Protein AF-A0A0A9ZGC3-F1 (afdb_monomer_lite)

pLDDT: mean 84.84, std 18.97, range [21.95, 98.62]

Sequence (273 aa):
VSVLYCISNTCYPAYILTDKQINKMSSVLFVEPIAFGSNSGIKDNAFITATTVSASKAQSDQTIAFQLLHEMQDKLRRENIDTCLIHSCCEPRGKYTYADKGDGIFPNNYISFHNFTDSKGKIVRRVVILYPMSPHRQGELPTRQVERKLVAAAESGAIDLVDLRGFETERKYLEGTGAINFSYNGAFAYMSRSTRTNDTVFDIVCNEENLNIPCQNRFVFRSALPGKNGHENVIYHTNVIGWCGKGICAWGLDYMQFDSEEEKLAFYHHLRD

Secondary structure (DSSP, 8-state):
----B-----SSS-----GGGTT----EEEEE-S--S--TT----TT-------HHHHHHHHHHHHHHHHHHHHHHHHTT--EEEEEGGGSTTHHHHSTT-GGGG-GGGTEEEEEEE-TTS-EEEEEEEEPPPPTTTTT-S-IIIIIHHHHHHHHTTSSEEEE-GGGGGGT----HHHHEEE-TTSS-EEEEESTT--HHHHHHHHSTTTT---GGGEEEEEEEEE-GGG-EEE---HHHHEEEETTEEEE-GGGEE-SSHHHHHHHHHHTT-

Organism: Lygus hesperus (NCBI:txid30085)

Radius of gyration: 19.46 Å; chains: 1; bounding box: 43×58×50 Å

Foldseek 3Di:
DPFFFDDDPDDDDDDDDDPPVQADAGETEFELFPFAADDPVDPQAPPDDRDDDDPVVRVVVSVVVVVVRVVVQVVCVVVVHHYDYHYLVPADVSCPQGVQQNVLRPVQQFKHKDFDADPVRGTPAIEMEGWAFQPSNPSSDRCPVPVVVVVVCVVVVVHHYHYHNVCNVVQAAARHCQQWAAAAVRQAIEGADDSRHDPVVVCVCCDCVHSVHDPLRYAYWWFWDQDPPRDTHTDHGPVVQWHHDDVDIDGVLVRTGHPDPVSVVSVVVVRVD

Structure (mmCIF, N/CA/C/O backbone):
data_AF-A0A0A9ZGC3-F1
#
_entry.id   AF-A0A0A9ZGC3-F1
#
loop_
_atom_site.group_PDB
_atom_site.id
_atom_site.type_symbol
_atom_site.label_atom_id
_atom_site.label_alt_id
_atom_site.label_comp_id
_atom_site.label_asym_id
_atom_site.label_entity_id
_atom_site.label_seq_id
_atom_site.pdbx_PDB_ins_code
_atom_site.Cartn_x
_atom_site.Cartn_y
_atom_site.Cartn_z
_atom_site.occupancy
_atom_site.B_iso_or_equiv
_atom_site.auth_seq_id
_atom_site.auth_comp_id
_atom_site.auth_asym_id
_atom_site.auth_atom_id
_atom_site.pdbx_PDB_model_num
ATOM 1 N N . VAL A 1 1 ? -7.095 -3.564 -9.781 1.00 22.39 1 VAL A N 1
ATOM 2 C CA . VAL A 1 1 ? -6.871 -2.107 -9.637 1.00 22.39 1 VAL A CA 1
ATOM 3 C C . VAL A 1 1 ? -6.942 -1.786 -8.157 1.00 22.39 1 VAL A C 1
ATOM 5 O O . VAL A 1 1 ? -8.036 -1.764 -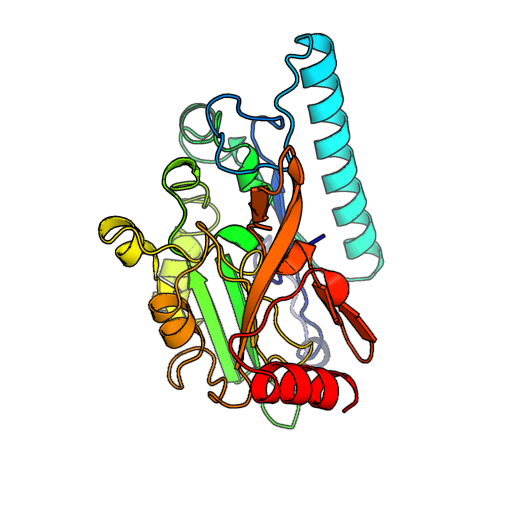7.609 1.00 22.39 1 VAL A O 1
ATOM 8 N N . SER A 1 2 ? -5.796 -1.652 -7.494 1.00 23.36 2 SER A N 1
ATOM 9 C CA . SER A 1 2 ? -5.746 -1.269 -6.082 1.00 23.36 2 SER A CA 1
ATOM 10 C C . SER A 1 2 ? -6.121 0.205 -5.970 1.00 23.36 2 SER A C 1
ATOM 12 O O . SER A 1 2 ? -5.338 1.082 -6.325 1.00 23.36 2 SER A O 1
ATOM 14 N N . VAL A 1 3 ? -7.351 0.476 -5.553 1.00 25.58 3 VAL A N 1
ATOM 15 C CA . VAL A 1 3 ? -7.835 1.831 -5.297 1.00 25.58 3 VAL A CA 1
ATOM 16 C C . VAL A 1 3 ? -7.294 2.245 -3.937 1.00 25.58 3 VAL A C 1
ATOM 18 O O . VAL A 1 3 ? -7.688 1.687 -2.916 1.00 25.58 3 VAL A O 1
ATOM 21 N N . LEU A 1 4 ? -6.354 3.187 -3.925 1.00 32.44 4 LEU A N 1
ATOM 22 C CA . LEU A 1 4 ? -5.836 3.729 -2.683 1.00 32.44 4 LEU A CA 1
ATOM 23 C C . LEU A 1 4 ? -6.743 4.858 -2.196 1.00 32.44 4 LEU A C 1
ATOM 25 O O . LEU A 1 4 ? -6.869 5.884 -2.863 1.00 32.44 4 LEU A O 1
ATOM 29 N N . TYR A 1 5 ? -7.373 4.664 -1.040 1.00 32.78 5 TYR A N 1
ATOM 30 C CA . TYR A 1 5 ? -8.141 5.705 -0.365 1.00 32.78 5 TYR A CA 1
ATOM 31 C C . TYR A 1 5 ? -7.179 6.790 0.121 1.00 32.78 5 TYR A C 1
ATOM 33 O O . TYR A 1 5 ? -6.206 6.461 0.774 1.00 32.78 5 TYR A O 1
ATOM 41 N N . CYS A 1 6 ? -7.408 8.062 -0.179 1.00 26.23 6 CYS A N 1
ATOM 42 C CA . CYS A 1 6 ? -6.637 9.191 0.344 1.00 26.23 6 CYS A CA 1
ATOM 43 C C . CYS A 1 6 ? -7.611 10.289 0.759 1.00 26.23 6 CYS A C 1
ATOM 45 O O . CYS A 1 6 ? -8.669 10.429 0.161 1.00 26.23 6 CYS A O 1
ATOM 47 N N . ILE A 1 7 ? -7.273 11.076 1.779 1.00 31.53 7 ILE A N 1
ATOM 48 C CA . ILE A 1 7 ? -8.063 12.234 2.205 1.00 31.53 7 ILE A CA 1
ATOM 49 C C . ILE A 1 7 ? -7.194 13.473 2.025 1.00 31.53 7 ILE A C 1
ATOM 51 O O . ILE A 1 7 ? -6.154 13.597 2.665 1.00 31.53 7 ILE A O 1
ATOM 55 N N . SER A 1 8 ? -7.643 14.423 1.207 1.00 28.75 8 SER A N 1
ATOM 56 C CA . SER A 1 8 ? -7.237 15.816 1.385 1.00 28.75 8 SER A CA 1
ATOM 57 C C . SER A 1 8 ? -8.357 16.762 0.965 1.00 28.75 8 SER A C 1
ATOM 59 O O . SER A 1 8 ? -8.607 16.948 -0.225 1.00 28.75 8 SER A O 1
ATOM 61 N N . ASN A 1 9 ? -8.974 17.419 1.947 1.00 33.25 9 ASN A N 1
ATOM 62 C CA . ASN A 1 9 ? -9.610 18.712 1.733 1.00 33.25 9 ASN A CA 1
ATOM 63 C C . ASN A 1 9 ? -8.504 19.760 1.635 1.00 33.25 9 ASN A C 1
ATOM 65 O O . ASN A 1 9 ? -7.863 20.051 2.641 1.00 33.25 9 ASN A O 1
ATOM 69 N N . THR A 1 10 ? -8.253 20.276 0.431 1.00 28.36 10 THR A N 1
ATOM 70 C CA . THR A 1 10 ? -8.000 21.701 0.125 1.00 28.36 10 THR A CA 1
ATOM 71 C C . THR A 1 10 ? -7.439 21.840 -1.291 1.00 28.36 10 THR A C 1
ATOM 73 O O . THR A 1 10 ? -6.246 21.684 -1.529 1.00 28.36 10 THR A O 1
ATOM 76 N N . CYS A 1 11 ? -8.312 22.217 -2.222 1.00 24.61 11 CYS A N 1
ATOM 77 C CA . CYS A 1 11 ? -7.952 23.036 -3.374 1.00 24.61 11 CYS A CA 1
ATOM 78 C C . CYS A 1 11 ? -9.095 24.043 -3.587 1.00 24.61 11 CYS A C 1
ATOM 80 O O . CYS A 1 11 ? -10.203 23.645 -3.925 1.00 24.61 11 CYS A O 1
ATOM 82 N N . TYR A 1 12 ? -8.770 25.328 -3.402 1.00 21.95 12 TYR A N 1
ATOM 83 C CA . TYR A 1 12 ? -9.551 26.553 -3.663 1.00 21.95 12 TYR A CA 1
ATOM 84 C C . TYR A 1 12 ? -10.550 27.076 -2.604 1.00 21.95 12 TYR A C 1
ATOM 86 O O . TYR A 1 12 ? -11.118 26.301 -1.835 1.00 21.95 12 TYR A O 1
ATOM 94 N N . PRO A 1 13 ? -10.691 28.423 -2.500 1.00 27.11 13 PRO A N 1
ATOM 95 C CA . PRO A 1 13 ? -11.395 29.091 -1.416 1.00 27.11 13 PRO A CA 1
ATOM 96 C C . PRO A 1 13 ? -12.904 29.118 -1.666 1.00 27.11 13 PRO A C 1
ATOM 98 O O . PRO A 1 13 ? -13.356 29.149 -2.806 1.00 27.11 13 PRO A O 1
ATOM 101 N N . ALA A 1 14 ? -13.641 29.212 -0.560 1.00 27.58 14 ALA A N 1
ATOM 102 C CA . ALA A 1 14 ? -15.081 29.437 -0.469 1.00 27.58 14 ALA A CA 1
ATOM 103 C C . ALA A 1 14 ? -15.962 28.269 -0.928 1.00 27.58 14 ALA A C 1
ATOM 105 O O . ALA A 1 14 ? -16.354 28.217 -2.078 1.00 27.58 14 ALA A O 1
ATOM 106 N N . TYR A 1 15 ? -16.367 27.415 0.017 1.00 23.66 15 TYR A N 1
ATOM 107 C CA . TYR A 1 15 ? -17.773 27.038 0.209 1.00 23.66 15 TYR A CA 1
ATOM 108 C C . TYR A 1 15 ? -17.956 26.548 1.653 1.00 23.66 15 TYR A C 1
ATOM 110 O O . TYR A 1 15 ? -17.321 25.595 2.095 1.00 23.66 15 TYR A O 1
ATOM 118 N N . ILE A 1 16 ? -18.799 27.255 2.406 1.00 33.94 16 ILE A N 1
ATOM 119 C CA . ILE A 1 16 ? -19.298 26.840 3.721 1.00 33.94 16 ILE A CA 1
ATOM 120 C C . ILE A 1 16 ? -20.198 25.625 3.487 1.00 33.94 16 ILE A C 1
ATOM 122 O O . ILE A 1 16 ? -21.162 25.738 2.731 1.00 33.94 16 ILE A O 1
ATOM 126 N N . LEU A 1 17 ? -19.910 24.480 4.112 1.00 26.23 17 LEU A N 1
ATOM 127 C CA . LEU A 1 17 ? -20.760 23.293 4.001 1.00 26.23 17 LEU A CA 1
ATOM 128 C C . LEU A 1 17 ? -21.085 22.694 5.377 1.00 26.23 17 LEU A C 1
ATOM 130 O O . LEU A 1 17 ? -20.237 22.558 6.253 1.00 26.23 17 LEU A O 1
ATOM 134 N N . THR A 1 18 ? -22.376 22.402 5.529 1.00 29.48 18 THR A N 1
ATOM 135 C CA . THR A 1 18 ? -23.126 22.003 6.730 1.00 29.48 18 THR A CA 1
ATOM 136 C C . THR A 1 18 ? -23.000 20.510 7.080 1.00 29.48 18 THR A C 1
ATOM 138 O O . THR A 1 18 ? -22.733 19.694 6.198 1.00 29.48 18 THR A O 1
ATOM 141 N N . ASP A 1 19 ? -23.344 20.145 8.324 1.00 28.08 19 ASP A N 1
ATOM 142 C CA . ASP A 1 19 ? -23.239 18.825 8.995 1.00 28.08 19 ASP A CA 1
ATOM 143 C C . ASP A 1 19 ? -23.671 17.552 8.222 1.00 28.08 19 ASP A C 1
ATOM 145 O O . ASP A 1 19 ? -23.336 16.438 8.623 1.00 28.08 19 ASP A O 1
ATOM 149 N N . LYS A 1 20 ? -24.373 17.658 7.085 1.00 29.05 20 LYS A N 1
ATOM 150 C CA . LYS A 1 20 ? -24.775 16.503 6.253 1.00 29.05 20 LYS A CA 1
ATOM 151 C C . LYS A 1 20 ? -23.635 15.853 5.450 1.00 29.05 20 LYS A C 1
ATOM 153 O O . LYS A 1 20 ? -23.827 14.750 4.944 1.00 29.05 20 LYS A O 1
ATOM 158 N N . GLN A 1 21 ? -22.463 16.484 5.336 1.00 30.84 21 GLN A N 1
ATOM 159 C CA . GLN A 1 21 ? -21.306 15.945 4.596 1.00 30.84 21 GLN A CA 1
ATOM 160 C C . GLN A 1 21 ? -20.341 15.092 5.437 1.00 30.84 21 GLN A C 1
ATOM 162 O O . GLN A 1 21 ? -19.374 14.548 4.912 1.00 30.84 21 GLN A O 1
ATOM 167 N N . ILE A 1 22 ? -20.623 14.908 6.728 1.00 35.84 22 ILE A N 1
ATOM 168 C CA . ILE A 1 22 ? -19.731 14.217 7.672 1.00 35.84 22 ILE A CA 1
ATOM 169 C C . ILE A 1 22 ? -19.596 12.698 7.381 1.00 35.84 22 ILE A C 1
ATOM 171 O O . ILE A 1 22 ? -18.625 12.086 7.816 1.00 35.84 22 ILE A O 1
ATOM 175 N N . ASN A 1 23 ? -20.493 12.094 6.583 1.00 34.03 23 ASN A N 1
ATOM 176 C CA . ASN A 1 23 ? -20.618 10.631 6.429 1.00 34.03 23 ASN A CA 1
ATOM 177 C C . ASN A 1 23 ? -20.254 10.029 5.054 1.00 34.03 23 ASN A C 1
ATOM 179 O O . ASN A 1 23 ? -20.530 8.852 4.821 1.00 34.03 23 ASN A O 1
ATOM 183 N N . LYS A 1 24 ? -19.647 10.772 4.119 1.00 40.97 24 LYS A N 1
ATOM 184 C CA . LYS A 1 24 ? -19.260 10.200 2.814 1.00 40.97 24 LYS A CA 1
ATOM 185 C C . LYS A 1 24 ? -17.897 10.731 2.372 1.00 40.97 24 LYS A C 1
ATOM 187 O O . LYS A 1 24 ? -17.817 11.790 1.769 1.00 40.97 24 LYS A O 1
ATOM 192 N N . MET A 1 25 ? -16.825 10.007 2.693 1.00 46.94 25 MET A N 1
ATOM 193 C CA . MET A 1 25 ? -15.469 10.330 2.232 1.00 46.94 25 MET A CA 1
ATOM 194 C C . MET A 1 25 ? -14.751 9.070 1.760 1.00 46.94 25 MET A C 1
ATOM 196 O O . MET A 1 25 ? -14.427 8.184 2.547 1.00 46.94 25 MET A O 1
ATOM 200 N N . SER A 1 26 ? -14.495 8.992 0.459 1.00 64.38 26 SER A N 1
ATOM 201 C CA . SER A 1 26 ? -13.697 7.931 -0.155 1.00 64.38 26 SER A CA 1
ATOM 202 C C . SER A 1 26 ? -12.903 8.527 -1.311 1.00 64.38 26 SER A C 1
ATOM 204 O O . SER A 1 26 ? -13.156 8.173 -2.453 1.00 64.38 26 SER A O 1
ATOM 206 N N . SER A 1 27 ? -12.008 9.491 -1.068 1.00 80.62 27 SER A N 1
ATOM 207 C CA . SER A 1 27 ? -11.216 10.019 -2.182 1.00 80.62 27 SER A CA 1
ATOM 208 C C . SER A 1 27 ? -10.171 8.996 -2.631 1.00 80.62 27 SER A C 1
ATOM 210 O O . SER A 1 27 ? -9.680 8.212 -1.822 1.00 80.62 27 SER A O 1
ATOM 212 N N . VAL A 1 28 ? -9.827 8.988 -3.916 1.00 87.44 28 VAL A N 1
ATOM 213 C CA . VAL A 1 28 ? -8.835 8.065 -4.489 1.00 87.44 28 VAL A CA 1
ATOM 214 C C . VAL A 1 28 ? -7.569 8.816 -4.886 1.00 87.44 28 VAL A C 1
ATOM 216 O O . VAL A 1 28 ? -7.654 9.831 -5.579 1.00 87.44 28 VAL A O 1
ATOM 219 N N . LEU A 1 29 ? -6.400 8.322 -4.467 1.00 90.56 29 LEU A N 1
ATOM 220 C CA . LEU A 1 29 ? -5.104 8.856 -4.892 1.00 90.56 29 LEU A CA 1
ATOM 221 C C . LEU A 1 29 ? -4.661 8.225 -6.210 1.00 90.56 29 LEU A C 1
ATOM 223 O O . LEU A 1 29 ? -4.522 7.008 -6.316 1.00 90.56 29 LEU A O 1
ATOM 227 N N . PHE A 1 30 ? -4.366 9.080 -7.177 1.00 92.50 30 PHE A N 1
ATOM 228 C CA . PHE A 1 30 ? -3.735 8.741 -8.439 1.00 92.50 30 PHE A CA 1
ATOM 229 C C . PHE A 1 30 ? -2.371 9.413 -8.525 1.00 92.50 30 PHE A C 1
ATOM 231 O O . PHE A 1 30 ? -2.192 10.543 -8.064 1.00 92.50 30 PHE A O 1
ATOM 238 N N . VAL A 1 31 ? -1.420 8.731 -9.153 1.00 91.38 31 VAL A N 1
ATOM 239 C CA . VAL A 1 31 ? -0.093 9.273 -9.443 1.00 91.38 31 VAL A CA 1
ATOM 240 C C . VAL A 1 31 ? 0.165 9.099 -10.923 1.00 91.38 31 VAL A C 1
ATOM 242 O O . VAL A 1 31 ? 0.165 7.986 -11.429 1.00 91.38 31 VAL A O 1
ATOM 245 N N . GLU A 1 32 ? 0.364 10.204 -11.621 1.00 91.94 32 GLU A N 1
ATOM 246 C CA . GLU A 1 32 ? 0.761 10.210 -13.020 1.00 91.94 32 GLU A CA 1
ATOM 247 C C . GLU A 1 32 ? 2.297 10.198 -13.092 1.00 91.94 32 GLU A C 1
ATOM 249 O O . GLU A 1 32 ? 2.938 11.173 -12.668 1.00 91.94 32 GLU A O 1
ATOM 254 N N . PRO A 1 33 ? 2.919 9.101 -13.569 1.00 85.50 33 PRO A N 1
ATOM 255 C CA . PRO A 1 33 ? 4.369 9.009 -13.655 1.00 85.50 33 PRO A CA 1
ATOM 256 C C . PRO A 1 33 ? 4.893 9.837 -14.837 1.00 85.50 33 PRO A C 1
ATOM 258 O O . PRO A 1 33 ? 4.147 10.257 -15.716 1.00 85.50 33 PRO A O 1
ATOM 261 N N . ILE A 1 34 ? 6.208 10.059 -14.894 1.00 87.56 34 ILE A N 1
ATOM 262 C CA . ILE A 1 34 ? 6.835 10.786 -16.016 1.00 87.56 34 ILE A CA 1
ATOM 263 C C . ILE A 1 34 ? 6.931 9.910 -17.265 1.00 87.56 34 ILE A C 1
ATOM 265 O O . ILE A 1 34 ? 6.718 10.381 -18.383 1.00 87.56 34 ILE A O 1
ATOM 269 N N . ALA A 1 35 ? 7.247 8.637 -17.058 1.00 85.38 35 ALA A N 1
ATOM 270 C CA . ALA A 1 35 ? 7.296 7.613 -18.082 1.00 85.38 35 ALA A CA 1
ATOM 271 C C . ALA A 1 35 ? 6.609 6.352 -17.558 1.00 85.38 35 ALA A C 1
ATOM 273 O O . ALA A 1 35 ? 6.651 6.071 -16.359 1.00 85.38 35 ALA A O 1
ATOM 274 N N . PHE A 1 36 ? 5.986 5.597 -18.458 1.00 83.31 36 PHE A N 1
ATOM 275 C CA . PHE A 1 36 ? 5.367 4.315 -18.142 1.00 83.31 36 PHE A CA 1
ATOM 276 C C . PHE A 1 36 ? 5.906 3.237 -19.080 1.00 83.31 36 PHE A C 1
ATOM 278 O O . PHE A 1 36 ? 5.982 3.439 -20.291 1.00 83.31 36 PHE A O 1
ATOM 285 N N . GLY A 1 37 ? 6.288 2.094 -18.517 1.00 77.38 37 GLY A N 1
ATOM 286 C CA . GLY A 1 37 ? 6.837 0.966 -19.261 1.00 77.38 37 GLY A CA 1
ATOM 287 C C . GLY A 1 37 ? 7.696 0.069 -18.376 1.00 77.38 37 GLY A C 1
ATOM 288 O O . GLY A 1 37 ? 8.089 0.454 -17.276 1.00 77.38 37 GLY A O 1
ATOM 289 N N . SER A 1 38 ? 7.997 -1.138 -18.858 1.00 70.56 38 SER A N 1
ATOM 290 C CA . SER A 1 38 ? 8.852 -2.072 -18.126 1.00 70.56 38 SER A CA 1
ATOM 291 C C . SER A 1 38 ? 10.268 -1.515 -17.986 1.00 70.56 38 SER A C 1
ATOM 293 O O . SER A 1 38 ? 10.910 -1.197 -18.991 1.00 70.56 38 SER A O 1
ATOM 295 N N . ASN A 1 39 ? 10.791 -1.473 -16.764 1.00 70.88 39 ASN A N 1
ATOM 296 C CA . ASN A 1 39 ? 12.194 -1.168 -16.526 1.00 70.88 39 ASN A CA 1
ATOM 297 C C . ASN A 1 39 ? 13.026 -2.456 -16.636 1.00 70.88 39 ASN A C 1
ATOM 299 O O . ASN A 1 39 ? 12.956 -3.323 -15.769 1.00 70.88 39 ASN A O 1
ATOM 303 N N . SER A 1 40 ? 13.844 -2.586 -17.685 1.00 65.50 40 SER A N 1
ATOM 304 C CA . SER A 1 40 ? 14.685 -3.776 -17.913 1.00 65.50 40 SER A CA 1
ATOM 305 C C . SER A 1 40 ? 15.737 -4.021 -16.821 1.00 65.50 40 SER A C 1
ATOM 307 O O . SER A 1 40 ? 16.320 -5.105 -16.764 1.00 65.50 40 SER A O 1
ATOM 309 N N . GLY A 1 41 ? 16.005 -3.024 -15.970 1.00 63.03 41 GLY A N 1
ATOM 310 C CA . GLY A 1 41 ? 16.874 -3.150 -14.801 1.00 63.03 41 GLY A CA 1
ATOM 311 C C . GLY A 1 41 ? 16.222 -3.858 -13.608 1.00 63.03 41 GLY A C 1
ATOM 312 O O . GLY A 1 41 ? 16.934 -4.266 -12.695 1.00 63.03 41 GLY A O 1
ATOM 313 N N . ILE A 1 42 ? 14.897 -4.037 -13.621 1.00 67.12 42 ILE A N 1
ATOM 314 C CA . ILE A 1 42 ? 14.116 -4.614 -12.523 1.00 67.12 42 ILE A CA 1
ATOM 315 C C . ILE A 1 42 ? 13.688 -6.031 -12.926 1.00 67.12 42 ILE A C 1
ATOM 317 O O . ILE A 1 42 ? 12.824 -6.219 -13.778 1.00 67.12 42 ILE A O 1
ATOM 321 N N . LYS A 1 43 ? 14.340 -7.046 -12.344 1.00 67.00 43 LYS A N 1
ATOM 322 C CA . LYS A 1 43 ? 14.128 -8.477 -12.667 1.00 67.00 43 LYS A CA 1
ATOM 323 C C . LYS A 1 43 ? 13.409 -9.261 -11.571 1.00 67.00 43 LYS A C 1
ATOM 325 O O . LYS A 1 43 ? 13.328 -10.482 -11.635 1.00 67.00 43 LYS A O 1
ATOM 330 N N . ASP A 1 44 ? 12.931 -8.579 -10.543 1.00 68.00 44 ASP A N 1
ATOM 331 C CA . ASP A 1 44 ? 12.348 -9.195 -9.351 1.00 68.00 44 ASP A CA 1
ATOM 332 C C . ASP A 1 44 ? 10.827 -9.406 -9.460 1.00 68.00 44 ASP A C 1
ATOM 334 O O . ASP A 1 44 ? 10.189 -9.827 -8.497 1.00 68.00 44 ASP A O 1
ATOM 338 N N . ASN A 1 45 ? 10.265 -9.191 -10.655 1.00 72.31 45 ASN A N 1
ATOM 339 C CA . ASN A 1 45 ? 8.911 -9.574 -11.024 1.00 72.31 45 ASN A CA 1
ATOM 340 C C . ASN A 1 45 ? 8.932 -10.604 -12.165 1.00 72.31 45 ASN A C 1
ATOM 342 O O . ASN A 1 45 ? 9.074 -10.248 -13.334 1.00 72.31 45 ASN A O 1
ATOM 346 N N . ALA A 1 46 ? 8.734 -11.881 -11.828 1.00 71.75 46 ALA A N 1
ATOM 347 C CA . ALA A 1 46 ? 8.727 -12.987 -12.790 1.00 71.75 46 ALA A CA 1
ATOM 348 C C . ALA A 1 46 ? 7.573 -12.931 -13.816 1.00 71.75 46 ALA A C 1
ATOM 350 O O . ALA A 1 46 ? 7.605 -13.658 -14.808 1.00 71.75 46 ALA A O 1
ATOM 351 N N . PHE A 1 47 ? 6.561 -12.083 -13.595 1.00 71.94 47 PHE A N 1
ATOM 352 C CA . PHE A 1 47 ? 5.370 -11.973 -14.443 1.00 71.94 47 PHE A CA 1
ATOM 353 C C . PHE A 1 47 ? 5.454 -10.832 -15.459 1.00 71.94 47 PHE A C 1
ATOM 355 O O . PHE A 1 47 ? 4.697 -10.824 -16.430 1.00 71.94 47 PHE A O 1
ATOM 362 N N . ILE A 1 48 ? 6.379 -9.884 -15.284 1.00 71.81 48 ILE A N 1
ATOM 363 C CA . ILE A 1 48 ? 6.626 -8.841 -16.282 1.00 71.81 48 ILE A CA 1
ATOM 364 C C . ILE A 1 48 ? 7.694 -9.344 -17.246 1.00 71.81 48 ILE A C 1
ATOM 366 O O . ILE A 1 48 ? 8.873 -9.454 -16.915 1.00 71.81 48 ILE A O 1
ATOM 370 N N . THR A 1 49 ? 7.285 -9.614 -18.484 1.00 63.88 49 THR A N 1
ATOM 371 C CA . THR A 1 49 ? 8.243 -9.875 -19.560 1.00 63.88 49 THR A CA 1
ATOM 372 C C . THR A 1 49 ? 8.746 -8.533 -20.082 1.00 63.88 49 THR A C 1
ATOM 374 O O . THR A 1 49 ? 8.002 -7.814 -20.750 1.00 63.88 49 THR A O 1
ATOM 377 N N . ALA A 1 50 ? 10.000 -8.185 -19.776 1.00 63.75 50 ALA A N 1
ATOM 378 C CA . ALA A 1 50 ? 10.659 -7.005 -20.332 1.00 63.75 50 ALA A CA 1
ATOM 379 C C . ALA A 1 50 ? 10.853 -7.200 -21.844 1.00 63.75 50 ALA A C 1
ATOM 381 O O . ALA A 1 50 ? 11.868 -7.720 -22.305 1.00 63.75 50 ALA A O 1
ATOM 382 N N . THR A 1 51 ? 9.837 -6.833 -22.622 1.00 64.44 51 THR A N 1
ATOM 383 C CA . THR A 1 51 ? 9.903 -6.879 -24.080 1.00 64.44 51 THR A CA 1
ATOM 384 C C . THR A 1 51 ? 10.505 -5.566 -24.548 1.00 64.44 51 THR A C 1
ATOM 386 O O . THR A 1 51 ? 9.956 -4.500 -24.278 1.00 64.44 51 THR A O 1
ATOM 389 N N . THR A 1 52 ? 11.641 -5.616 -25.242 1.00 70.94 52 THR A N 1
ATOM 390 C CA . THR A 1 52 ? 12.183 -4.422 -25.894 1.00 70.94 52 THR A CA 1
ATOM 391 C C . THR A 1 52 ? 11.228 -4.008 -27.009 1.00 70.94 52 THR A C 1
ATOM 393 O O . THR A 1 52 ? 11.068 -4.720 -27.998 1.00 70.94 52 THR A O 1
ATOM 396 N N . VAL A 1 53 ? 10.576 -2.862 -26.837 1.00 80.06 53 VAL A N 1
ATOM 397 C CA . VAL A 1 53 ? 9.672 -2.276 -27.831 1.00 80.06 53 VAL A CA 1
ATOM 398 C C . VAL A 1 53 ? 10.342 -1.093 -28.527 1.00 80.06 53 VAL A C 1
ATOM 400 O O . VAL A 1 53 ? 11.290 -0.502 -28.009 1.00 80.06 53 VAL A O 1
ATOM 403 N N . SER A 1 54 ? 9.857 -0.731 -29.716 1.00 86.69 54 SER A N 1
ATOM 404 C CA . SER A 1 54 ? 10.308 0.488 -30.391 1.00 86.69 54 SER A CA 1
ATOM 405 C C . SER A 1 54 ? 9.926 1.734 -29.580 1.00 86.69 54 SER A C 1
ATOM 407 O O . SER A 1 54 ? 8.932 1.731 -28.851 1.00 86.69 54 SER A O 1
ATOM 409 N N . ALA A 1 55 ? 10.665 2.835 -29.753 1.00 85.56 55 ALA A N 1
ATOM 410 C CA . ALA A 1 55 ? 10.353 4.104 -29.086 1.00 85.56 55 ALA A CA 1
ATOM 411 C C . ALA A 1 55 ? 8.926 4.600 -29.396 1.00 85.56 55 ALA A C 1
ATOM 413 O O . ALA A 1 55 ? 8.238 5.112 -28.518 1.00 85.56 55 ALA A O 1
ATOM 414 N N . SER A 1 56 ? 8.450 4.387 -30.629 1.00 87.75 56 SER A N 1
ATOM 415 C CA . SER A 1 56 ? 7.078 4.725 -31.030 1.00 87.75 56 SER A CA 1
ATOM 416 C C . SER A 1 56 ? 6.038 3.899 -30.265 1.00 87.75 56 SER A C 1
ATOM 418 O O . SER A 1 56 ? 5.015 4.443 -29.848 1.00 87.75 56 SER A O 1
ATOM 420 N N . LYS A 1 57 ? 6.292 2.601 -30.057 1.00 87.06 57 LYS A N 1
ATOM 421 C CA . LYS A 1 57 ? 5.385 1.735 -29.303 1.00 87.06 57 LYS A CA 1
ATOM 422 C C . LYS A 1 57 ? 5.382 2.098 -27.818 1.00 87.06 57 LYS A C 1
ATOM 424 O O . LYS A 1 57 ? 4.301 2.250 -27.262 1.00 87.06 57 LYS A O 1
ATOM 429 N N . ALA A 1 58 ? 6.550 2.339 -27.218 1.00 84.69 58 ALA A N 1
ATOM 430 C CA . ALA A 1 58 ? 6.651 2.813 -25.835 1.00 84.69 58 ALA A CA 1
ATOM 431 C C . ALA A 1 58 ? 5.869 4.120 -25.616 1.00 84.69 58 ALA A C 1
ATOM 433 O O . ALA A 1 58 ? 5.088 4.229 -24.674 1.00 84.69 58 ALA A O 1
ATOM 434 N N . GLN A 1 59 ? 6.007 5.083 -26.534 1.00 86.50 59 GLN A N 1
ATOM 435 C CA . GLN A 1 59 ? 5.260 6.339 -26.475 1.00 86.50 59 GLN A CA 1
ATOM 436 C C . GLN A 1 59 ? 3.742 6.117 -26.575 1.00 86.50 59 GLN A C 1
ATOM 438 O O . GLN A 1 59 ? 2.983 6.746 -25.840 1.00 86.50 59 GLN A O 1
ATOM 443 N N . SER A 1 60 ? 3.299 5.216 -27.458 1.00 89.00 60 SER A N 1
ATOM 444 C CA . SER A 1 60 ? 1.885 4.850 -27.588 1.00 89.00 60 SER A CA 1
ATOM 445 C C . SER A 1 60 ? 1.337 4.192 -26.319 1.00 89.00 60 SER A C 1
ATOM 447 O O . SER A 1 60 ? 0.227 4.519 -25.907 1.00 89.00 60 SER A O 1
ATOM 449 N N . ASP A 1 61 ? 2.089 3.278 -25.702 1.00 86.62 61 ASP A N 1
ATOM 450 C CA . ASP A 1 61 ? 1.674 2.590 -24.473 1.00 86.62 61 ASP A CA 1
ATOM 451 C C . ASP A 1 61 ? 1.570 3.563 -23.299 1.00 86.62 61 ASP A C 1
ATOM 453 O O . ASP A 1 61 ? 0.608 3.514 -22.533 1.00 86.62 61 ASP A O 1
ATOM 457 N N . GLN A 1 62 ? 2.503 4.513 -23.211 1.00 87.19 62 GLN A N 1
ATOM 458 C CA . GLN A 1 62 ? 2.438 5.591 -22.234 1.00 87.19 62 GLN A CA 1
ATOM 459 C C . GLN A 1 62 ? 1.189 6.465 -22.422 1.00 87.19 62 GLN A C 1
ATOM 461 O O . GLN A 1 62 ? 0.500 6.759 -21.446 1.00 87.19 62 GLN A O 1
ATOM 466 N N . THR A 1 63 ? 0.856 6.848 -23.659 1.00 89.25 63 THR A N 1
ATOM 467 C CA . THR A 1 63 ? -0.367 7.619 -23.939 1.00 89.25 63 THR A CA 1
ATOM 468 C C . THR A 1 63 ? -1.624 6.858 -23.515 1.00 89.25 63 THR A C 1
ATOM 470 O O . THR A 1 63 ? -2.498 7.446 -22.881 1.00 89.25 63 THR A O 1
ATOM 473 N N . ILE A 1 64 ? -1.698 5.554 -23.800 1.00 90.44 64 ILE A N 1
ATOM 474 C CA . ILE A 1 64 ? -2.829 4.707 -23.390 1.00 90.44 64 ILE A CA 1
ATOM 475 C C . ILE A 1 64 ? -2.931 4.632 -21.862 1.00 90.44 64 ILE A C 1
ATOM 477 O O . ILE A 1 64 ? -4.025 4.767 -21.317 1.00 90.44 64 ILE A O 1
ATOM 481 N N . ALA A 1 65 ? -1.809 4.450 -21.160 1.00 88.25 65 ALA A N 1
ATOM 482 C CA . ALA A 1 65 ? -1.795 4.381 -19.701 1.00 88.25 65 ALA A CA 1
ATOM 483 C C . ALA A 1 65 ? -2.298 5.683 -19.056 1.00 88.25 65 ALA A C 1
ATOM 485 O O . ALA A 1 65 ? -3.098 5.639 -18.121 1.00 88.25 65 ALA A O 1
ATOM 486 N N . PHE A 1 66 ? -1.879 6.839 -19.578 1.00 89.50 66 PHE A N 1
ATOM 487 C CA . PHE A 1 66 ? -2.331 8.142 -19.079 1.00 89.50 66 PHE A CA 1
ATOM 488 C C . PHE A 1 66 ? -3.810 8.376 -19.378 1.00 89.50 66 PHE A C 1
ATOM 490 O O . PHE A 1 66 ? -4.558 8.799 -18.498 1.00 89.50 66 PHE A O 1
ATOM 497 N N . GLN A 1 67 ? -4.259 8.035 -20.587 1.00 92.00 67 GLN A N 1
ATOM 498 C CA . GLN A 1 67 ? -5.670 8.129 -20.943 1.00 92.00 67 GLN A CA 1
ATOM 499 C C . GLN A 1 67 ? -6.538 7.267 -20.017 1.00 92.00 67 GLN A C 1
ATOM 501 O O . GLN A 1 67 ? -7.518 7.765 -19.469 1.00 92.00 67 GLN A O 1
ATOM 506 N N . LEU A 1 68 ? -6.148 6.012 -19.774 1.00 92.44 68 LEU A N 1
ATOM 507 C CA . LEU A 1 68 ? -6.863 5.120 -18.863 1.00 92.44 68 LEU A CA 1
ATOM 508 C C . LEU A 1 68 ? -6.932 5.695 -17.441 1.00 92.44 68 LEU A C 1
ATOM 510 O O . LEU A 1 68 ? -7.981 5.634 -16.800 1.00 92.44 68 LEU A O 1
ATOM 514 N N . LEU A 1 69 ? -5.836 6.280 -16.950 1.00 91.00 69 LEU A N 1
ATOM 515 C CA . LEU A 1 69 ? -5.794 6.913 -15.634 1.00 91.00 69 LEU A CA 1
ATOM 516 C C . LEU A 1 69 ? -6.809 8.063 -15.529 1.00 91.00 69 LEU A C 1
ATOM 518 O O . LEU A 1 69 ? -7.572 8.120 -14.560 1.00 91.00 69 LEU A O 1
ATOM 522 N N . HIS A 1 70 ? -6.870 8.946 -16.529 1.00 91.12 70 HIS A N 1
ATOM 523 C CA . HIS A 1 70 ? -7.848 10.038 -16.557 1.00 91.12 70 HIS A CA 1
ATOM 524 C C . HIS A 1 70 ? -9.287 9.530 -16.710 1.00 91.12 70 HIS A C 1
ATOM 526 O O . HIS A 1 70 ? -10.178 9.986 -15.997 1.00 91.12 70 HIS A O 1
ATOM 532 N N . GLU A 1 71 ? -9.526 8.528 -17.559 1.00 95.06 71 GLU A N 1
ATOM 533 C CA . GLU A 1 71 ? -10.851 7.919 -17.721 1.00 95.06 71 GLU A CA 1
ATOM 534 C C . GLU A 1 71 ? -11.360 7.293 -16.414 1.00 95.06 71 GLU A C 1
ATOM 536 O O . GLU A 1 71 ? -12.539 7.430 -16.063 1.00 95.06 71 GLU A O 1
ATOM 541 N N . MET A 1 72 ? -10.475 6.633 -15.658 1.00 92.81 72 MET A N 1
ATOM 542 C CA . MET A 1 72 ? -10.786 6.103 -14.331 1.00 92.81 72 MET A CA 1
ATOM 543 C C . MET A 1 72 ? -11.125 7.220 -13.344 1.00 92.81 72 MET A C 1
ATOM 545 O O . MET A 1 72 ? -12.110 7.104 -12.609 1.00 92.81 72 MET A O 1
ATOM 549 N N . GLN A 1 73 ? -10.349 8.306 -13.345 1.00 90.81 73 GLN A N 1
ATOM 550 C CA . GLN A 1 73 ? -10.610 9.473 -12.509 1.00 90.81 73 GLN A CA 1
ATOM 551 C C . GLN A 1 73 ? -11.990 10.076 -12.807 1.00 90.81 73 GLN A C 1
ATOM 553 O O . GLN A 1 73 ? -12.786 10.291 -11.891 1.00 90.81 73 GLN A O 1
ATOM 558 N N . ASP A 1 74 ? -12.303 10.304 -14.079 1.00 93.44 74 ASP A N 1
ATOM 559 C CA . ASP A 1 74 ? -13.574 10.892 -14.497 1.00 93.44 74 ASP A CA 1
ATOM 560 C C . ASP A 1 74 ? -14.758 9.980 -14.189 1.00 93.44 74 ASP A C 1
ATOM 562 O O . ASP A 1 74 ? -15.839 10.456 -13.834 1.00 93.44 74 ASP A O 1
ATOM 566 N N . LYS A 1 75 ? -14.573 8.659 -14.298 1.00 94.06 75 LYS A N 1
ATOM 567 C CA . LYS A 1 75 ? -15.594 7.688 -13.899 1.00 94.06 75 LYS A CA 1
ATOM 568 C C . LYS A 1 75 ? -15.892 7.771 -12.405 1.00 94.06 75 LYS A C 1
ATOM 570 O O . LYS A 1 75 ? -17.059 7.816 -12.040 1.00 94.06 75 LYS A O 1
ATOM 575 N N . LEU A 1 76 ? -14.869 7.837 -11.554 1.00 90.94 76 LEU A N 1
ATOM 576 C CA . LEU A 1 76 ? -15.054 7.969 -10.106 1.00 90.94 76 LEU A CA 1
ATOM 577 C C . LEU A 1 76 ? -15.735 9.293 -9.740 1.00 90.94 76 LEU A C 1
ATOM 579 O O . LEU A 1 76 ? -16.702 9.297 -8.980 1.00 90.94 76 LEU A O 1
ATOM 583 N N . ARG A 1 77 ? -15.309 10.403 -10.349 1.00 89.94 77 ARG A N 1
ATOM 584 C CA . ARG A 1 77 ? -15.928 11.719 -10.127 1.00 89.94 77 ARG A CA 1
ATOM 585 C C . ARG A 1 77 ? -17.407 11.743 -10.502 1.00 89.94 77 ARG A C 1
ATOM 587 O O . ARG A 1 77 ? -18.204 12.319 -9.767 1.00 89.94 77 ARG A O 1
ATOM 594 N N . ARG A 1 78 ? -17.795 11.083 -11.601 1.00 93.56 78 ARG A N 1
ATOM 595 C CA . ARG A 1 78 ? -19.208 10.937 -12.006 1.00 93.56 78 ARG A CA 1
ATOM 596 C C . ARG A 1 78 ? -20.052 10.186 -10.974 1.00 93.56 78 ARG A C 1
ATOM 598 O O . ARG A 1 78 ? -21.226 10.499 -10.815 1.00 93.56 78 ARG A O 1
ATOM 605 N N . GLU A 1 79 ? -19.444 9.270 -10.227 1.00 90.56 79 GLU A N 1
ATOM 606 C CA . GLU A 1 79 ? -20.075 8.563 -9.105 1.00 90.56 79 GLU A CA 1
ATOM 607 C C . GLU A 1 79 ? -20.017 9.355 -7.778 1.00 90.56 79 GLU A C 1
ATOM 609 O O . GLU A 1 79 ? -20.359 8.832 -6.715 1.00 90.56 79 GLU A O 1
ATOM 614 N N . ASN A 1 80 ? -19.622 10.636 -7.819 1.00 88.00 80 ASN A N 1
ATOM 615 C CA . ASN A 1 80 ? -19.396 11.504 -6.656 1.00 88.00 80 ASN A CA 1
ATOM 616 C C . ASN A 1 80 ? -18.338 10.948 -5.688 1.00 88.00 80 ASN A C 1
ATOM 618 O O . ASN A 1 80 ? -18.477 11.052 -4.466 1.00 88.00 80 ASN A O 1
ATOM 622 N N . ILE A 1 81 ? -17.302 10.317 -6.242 1.00 86.44 81 ILE A N 1
ATOM 623 C CA . ILE A 1 81 ? -16.121 9.861 -5.516 1.00 86.44 81 ILE A CA 1
ATOM 624 C C . ILE A 1 81 ? -14.999 10.858 -5.801 1.00 86.44 81 ILE A C 1
ATOM 626 O O . ILE A 1 81 ? -14.611 11.065 -6.953 1.00 86.44 81 ILE A O 1
ATOM 630 N N . ASP A 1 82 ? -14.480 11.481 -4.747 1.00 87.44 82 ASP A N 1
ATOM 631 C CA . ASP A 1 82 ? -13.385 12.439 -4.862 1.00 87.44 82 ASP A CA 1
ATOM 632 C C . ASP A 1 82 ? -12.103 11.771 -5.373 1.00 87.44 82 ASP A C 1
ATOM 634 O O . ASP A 1 82 ? -11.854 10.580 -5.188 1.00 87.44 82 ASP A O 1
ATOM 638 N N . THR A 1 83 ? -11.226 12.550 -5.994 1.00 87.75 83 THR A N 1
ATOM 639 C CA . THR A 1 83 ? -9.955 12.036 -6.517 1.00 87.75 83 THR A CA 1
ATOM 640 C C . THR A 1 83 ? -8.857 13.070 -6.338 1.00 87.75 83 THR A C 1
ATOM 642 O O . THR A 1 83 ? -9.078 14.242 -6.647 1.00 87.75 83 THR A O 1
ATOM 645 N N . CYS A 1 84 ? -7.666 12.636 -5.945 1.00 90.19 84 CYS A N 1
ATOM 646 C CA . CYS A 1 84 ? -6.462 13.455 -5.890 1.00 90.19 84 CYS A CA 1
ATOM 647 C C . CYS A 1 84 ? -5.466 12.924 -6.921 1.00 90.19 84 CYS A C 1
ATOM 649 O O . CYS A 1 84 ? -5.095 11.756 -6.855 1.00 90.19 84 CYS A O 1
ATOM 651 N N . LEU A 1 85 ? -5.067 13.753 -7.886 1.00 90.94 85 LEU A N 1
ATOM 652 C CA . LEU A 1 85 ? -4.063 13.395 -8.887 1.00 90.94 85 LEU A CA 1
ATOM 653 C C . LEU A 1 85 ? -2.757 14.115 -8.585 1.00 90.94 85 LEU A C 1
ATOM 655 O O . LEU A 1 85 ? -2.731 15.341 -8.477 1.00 90.94 85 LEU A O 1
ATOM 659 N N . ILE A 1 86 ? -1.688 13.340 -8.461 1.00 91.94 86 ILE A N 1
ATOM 660 C CA . ILE A 1 86 ? -0.330 13.836 -8.285 1.00 91.94 86 ILE A CA 1
ATOM 661 C C . ILE A 1 86 ? 0.397 13.727 -9.614 1.00 91.94 86 ILE A C 1
ATOM 663 O O . ILE A 1 86 ? 0.476 12.644 -10.188 1.00 91.94 86 ILE A O 1
ATOM 667 N N . HIS A 1 87 ? 0.964 14.835 -10.078 1.00 91.56 87 HIS A N 1
ATOM 668 C CA . HIS A 1 87 ? 1.766 14.851 -11.295 1.00 91.56 87 HIS A CA 1
ATOM 669 C C . HIS A 1 87 ? 3.245 14.801 -10.913 1.00 91.56 87 HIS A C 1
ATOM 671 O O . HIS A 1 87 ? 3.791 15.788 -10.409 1.00 91.56 87 HIS A O 1
ATOM 677 N N . SER A 1 88 ? 3.922 13.676 -11.156 1.00 90.12 88 SER A N 1
ATOM 678 C CA . SER A 1 88 ? 5.345 13.517 -10.801 1.00 90.12 88 SER A CA 1
ATOM 679 C C . SER A 1 88 ? 6.250 14.513 -11.536 1.00 90.12 88 SER A C 1
ATOM 681 O O . SER A 1 88 ? 7.293 14.921 -11.026 1.00 90.12 88 SER A O 1
ATOM 683 N N . CYS A 1 89 ? 5.832 14.988 -12.713 1.00 89.94 89 CYS A N 1
ATOM 684 C CA . CYS A 1 89 ? 6.534 16.031 -13.462 1.00 89.94 89 CYS A CA 1
ATOM 685 C C . CYS A 1 89 ? 6.512 17.413 -12.773 1.00 89.94 89 CYS A C 1
ATOM 687 O O . CYS A 1 89 ? 7.389 18.233 -13.048 1.00 89.94 89 CYS A O 1
ATOM 689 N N . CYS A 1 90 ? 5.558 17.654 -11.864 1.00 92.19 90 CYS A N 1
ATOM 690 C CA . CYS A 1 90 ? 5.403 18.895 -11.097 1.00 92.19 90 CYS A CA 1
ATOM 691 C C . CYS A 1 90 ? 6.177 18.895 -9.765 1.00 92.19 90 CYS A C 1
ATOM 693 O O . CYS A 1 90 ? 6.166 19.899 -9.041 1.00 92.19 90 CYS A O 1
ATOM 695 N N . GLU A 1 91 ? 6.860 17.797 -9.425 1.00 93.00 91 GLU A N 1
ATOM 696 C CA . GLU A 1 91 ? 7.790 17.767 -8.298 1.00 93.00 91 GLU A CA 1
ATOM 697 C C . GLU A 1 91 ? 9.049 18.606 -8.588 1.00 93.00 91 GLU A C 1
ATOM 699 O O . GLU A 1 91 ? 9.489 18.715 -9.740 1.00 93.00 91 GLU A O 1
ATOM 704 N N . PRO A 1 92 ? 9.690 19.190 -7.559 1.00 90.94 92 PRO A N 1
ATOM 705 C CA . PRO A 1 92 ? 10.992 19.826 -7.718 1.00 90.94 92 PRO A CA 1
ATOM 706 C C . PRO A 1 92 ? 12.003 18.846 -8.325 1.00 90.94 92 PRO A C 1
ATOM 708 O O . PRO A 1 92 ? 12.244 17.776 -7.775 1.00 90.94 92 PRO A O 1
ATOM 711 N N . ARG A 1 93 ? 12.596 19.217 -9.469 1.00 89.75 93 ARG A N 1
ATOM 712 C CA . ARG A 1 93 ? 13.476 18.339 -10.268 1.00 89.75 93 ARG A CA 1
ATOM 713 C C . ARG A 1 93 ? 12.813 17.015 -10.684 1.00 89.75 93 ARG A C 1
ATOM 715 O O . ARG A 1 93 ? 13.519 16.054 -10.969 1.00 89.75 93 ARG A O 1
ATOM 722 N N . GLY A 1 94 ? 11.482 16.974 -10.789 1.00 86.38 94 GLY A N 1
ATOM 723 C CA . GLY A 1 94 ? 10.728 15.738 -10.986 1.00 86.38 94 GLY A CA 1
ATOM 724 C C . GLY A 1 94 ? 11.192 14.915 -12.188 1.00 86.38 94 GLY A C 1
ATOM 725 O O . GLY A 1 94 ? 11.388 13.712 -12.058 1.00 86.38 94 GLY A O 1
ATOM 726 N N . LYS A 1 95 ? 11.500 15.572 -13.318 1.00 88.31 95 LYS A N 1
ATOM 727 C CA . LYS A 1 95 ? 12.072 14.939 -14.528 1.00 88.31 95 LYS A CA 1
ATOM 728 C C . LYS A 1 95 ? 13.362 14.155 -14.300 1.00 88.31 95 LYS A C 1
ATOM 730 O O . LYS A 1 95 ? 13.674 13.303 -15.115 1.00 88.31 95 LYS A O 1
ATOM 735 N N . TYR A 1 96 ? 14.116 14.456 -13.252 1.00 87.94 96 TYR A N 1
ATOM 736 C CA . TYR A 1 96 ? 15.343 13.740 -12.913 1.00 87.94 96 TYR A CA 1
ATOM 737 C C . TYR A 1 96 ? 15.090 12.706 -11.817 1.00 87.94 96 TYR A C 1
ATOM 739 O O . TYR A 1 9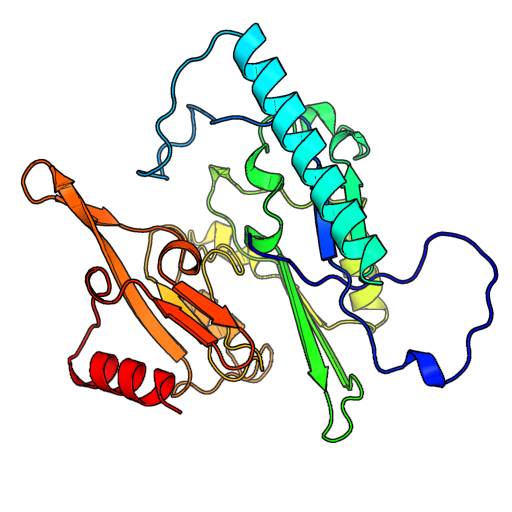6 ? 15.606 11.601 -11.900 1.00 87.94 96 TYR A O 1
ATOM 747 N N . THR A 1 97 ? 14.275 13.053 -10.819 1.00 88.56 97 THR A N 1
ATOM 748 C CA . THR A 1 97 ? 14.008 12.198 -9.653 1.00 88.56 97 THR A CA 1
ATOM 749 C C . THR A 1 97 ? 13.086 11.017 -9.968 1.00 88.56 97 THR A C 1
ATOM 751 O O . THR A 1 97 ? 13.260 9.949 -9.395 1.00 88.56 97 THR A O 1
ATOM 754 N N . TYR A 1 98 ? 12.107 11.204 -10.860 1.00 89.75 98 TYR A N 1
ATOM 755 C CA . TYR A 1 98 ? 11.028 10.236 -11.101 1.00 89.75 98 TYR A CA 1
ATOM 756 C C . TYR A 1 98 ? 11.012 9.665 -12.528 1.00 89.75 98 TYR A C 1
ATOM 758 O O . TYR A 1 98 ? 10.050 8.997 -12.905 1.00 89.75 98 TYR A O 1
ATOM 766 N N . ALA A 1 99 ? 12.039 9.925 -13.346 1.00 87.06 99 ALA A N 1
ATOM 767 C CA . ALA A 1 99 ? 12.079 9.443 -14.733 1.00 87.06 99 ALA A CA 1
ATOM 768 C C . ALA A 1 99 ? 12.131 7.913 -14.842 1.00 87.06 99 ALA A C 1
ATOM 770 O O . ALA A 1 99 ? 11.534 7.348 -15.753 1.00 87.06 99 ALA A O 1
ATOM 771 N N . ASP A 1 100 ? 12.816 7.249 -13.914 1.00 85.44 100 ASP A N 1
ATOM 772 C CA . ASP A 1 100 ? 12.948 5.791 -13.836 1.00 85.44 100 ASP A CA 1
ATOM 773 C C . ASP A 1 100 ? 11.967 5.153 -12.832 1.00 85.44 100 ASP A C 1
ATOM 775 O O . ASP A 1 100 ? 11.997 3.942 -12.611 1.00 85.44 100 ASP A O 1
ATOM 779 N N . LYS A 1 101 ? 11.064 5.956 -12.254 1.00 88.12 101 LYS A N 1
ATOM 780 C CA . LYS A 1 101 ? 10.090 5.570 -11.219 1.00 88.12 101 LYS A CA 1
ATOM 781 C C . LYS A 1 101 ? 8.693 5.339 -11.797 1.00 88.12 101 LYS A C 1
ATOM 783 O O . LYS A 1 101 ? 7.694 5.787 -11.238 1.00 88.12 101 LYS A O 1
ATOM 788 N N . GLY A 1 102 ? 8.627 4.646 -12.934 1.00 84.69 102 GLY A N 1
ATOM 789 C CA . GLY A 1 102 ? 7.372 4.378 -13.647 1.00 84.69 102 GLY A CA 1
ATOM 790 C C . GLY A 1 102 ? 6.357 3.581 -12.822 1.00 84.69 102 GLY A C 1
ATOM 791 O O . GLY A 1 102 ? 5.164 3.875 -12.868 1.00 84.69 102 GLY A O 1
ATOM 792 N N . ASP A 1 103 ? 6.830 2.649 -11.988 1.00 86.81 103 ASP A N 1
ATOM 793 C CA . ASP A 1 103 ? 5.970 1.862 -11.094 1.00 86.81 103 ASP A CA 1
ATOM 794 C C . ASP A 1 103 ? 5.360 2.709 -9.957 1.00 86.81 103 ASP A C 1
ATOM 796 O O . ASP A 1 103 ? 4.400 2.285 -9.309 1.00 86.81 103 ASP A O 1
ATOM 800 N N . GLY A 1 104 ? 5.835 3.947 -9.756 1.00 88.25 104 GLY A N 1
ATOM 801 C CA . GLY A 1 104 ? 5.234 4.924 -8.844 1.00 88.25 104 GLY A CA 1
ATOM 802 C C . GLY A 1 104 ? 3.771 5.267 -9.167 1.00 88.25 104 GLY A C 1
ATOM 803 O O . GLY A 1 104 ? 3.063 5.790 -8.313 1.00 88.25 104 GLY A O 1
ATOM 804 N N . ILE A 1 105 ? 3.280 4.902 -10.360 1.00 89.50 105 ILE A N 1
ATOM 805 C CA . ILE A 1 105 ? 1.851 4.926 -10.726 1.00 89.50 105 ILE A CA 1
ATOM 806 C C . ILE A 1 105 ? 0.967 4.071 -9.797 1.00 89.50 105 ILE A C 1
ATOM 808 O O . ILE A 1 105 ? -0.249 4.261 -9.760 1.00 89.50 105 ILE A O 1
ATOM 812 N N . PHE A 1 106 ? 1.561 3.139 -9.042 1.00 91.06 106 PHE A N 1
ATOM 813 C CA . PHE A 1 106 ? 0.891 2.262 -8.081 1.00 91.06 106 PHE A CA 1
ATOM 814 C C . PHE A 1 106 ? 1.133 2.734 -6.635 1.00 91.06 106 PHE A C 1
ATOM 816 O O . PHE A 1 106 ? 1.932 2.125 -5.911 1.00 91.06 106 PHE A O 1
ATOM 823 N N . PRO A 1 107 ? 0.446 3.799 -6.167 1.00 92.94 107 PRO A N 1
ATOM 824 C CA . PRO A 1 107 ? 0.679 4.361 -4.838 1.00 92.94 107 PRO A CA 1
ATOM 825 C C . PRO A 1 107 ? 0.374 3.381 -3.711 1.00 92.94 107 PRO A C 1
ATOM 827 O O . PRO A 1 107 ? 0.962 3.461 -2.636 1.00 92.94 107 PRO A O 1
ATOM 830 N N . ASN A 1 108 ? -0.495 2.406 -3.975 1.00 92.69 108 ASN A N 1
ATOM 831 C CA . ASN A 1 108 ? -0.839 1.347 -3.040 1.00 92.69 108 ASN A CA 1
ATOM 832 C C . ASN A 1 108 ? 0.371 0.526 -2.575 1.00 92.69 108 ASN A C 1
ATOM 834 O O . ASN A 1 108 ? 0.281 -0.143 -1.555 1.00 92.69 108 ASN A O 1
ATOM 838 N N . ASN A 1 109 ? 1.493 0.566 -3.295 1.00 94.25 109 ASN A N 1
ATOM 839 C CA . ASN A 1 109 ? 2.677 -0.192 -2.920 1.00 94.25 109 ASN A CA 1
ATOM 840 C C . ASN A 1 109 ? 3.531 0.519 -1.858 1.00 94.25 109 ASN A C 1
ATOM 842 O O . ASN A 1 109 ? 4.231 -0.167 -1.130 1.00 94.25 109 ASN A O 1
ATOM 846 N N . TYR A 1 110 ? 3.479 1.850 -1.732 1.00 95.62 110 TYR A N 1
ATOM 847 C CA . TYR A 1 110 ? 4.361 2.599 -0.816 1.00 95.62 110 TYR A CA 1
ATOM 848 C C . TYR A 1 110 ? 3.627 3.426 0.245 1.00 95.62 110 TYR A C 1
ATOM 850 O O . TYR A 1 110 ? 4.259 3.908 1.186 1.00 95.62 110 TYR A O 1
ATOM 858 N N . ILE A 1 111 ? 2.306 3.588 0.134 1.00 96.56 111 ILE A N 1
ATOM 859 C CA . ILE A 1 111 ? 1.490 4.300 1.122 1.00 96.56 111 ILE A CA 1
ATOM 860 C C . ILE A 1 111 ? 0.110 3.655 1.271 1.00 96.56 111 ILE A C 1
ATOM 862 O O . ILE A 1 111 ? -0.428 3.114 0.309 1.00 96.56 111 ILE A O 1
ATOM 866 N N . SER A 1 112 ? -0.478 3.710 2.467 1.00 95.25 112 SER A N 1
ATOM 867 C CA . SER A 1 112 ? -1.880 3.354 2.720 1.00 95.25 112 SER A CA 1
ATOM 868 C C . SER A 1 112 ? -2.511 4.280 3.764 1.00 95.25 112 SER A C 1
ATOM 870 O O . SER A 1 112 ? -1.808 4.909 4.555 1.00 95.25 112 SER A O 1
ATOM 872 N N . PHE A 1 113 ? -3.840 4.381 3.747 1.00 93.31 113 PHE A N 1
ATOM 873 C CA . PHE A 1 113 ? -4.608 5.276 4.610 1.00 93.31 113 PHE A CA 1
ATOM 874 C C . PHE A 1 113 ? -5.756 4.503 5.255 1.00 93.31 113 PHE A C 1
ATOM 876 O O . PHE A 1 113 ? -6.508 3.814 4.563 1.00 93.31 113 PHE A O 1
ATOM 883 N N . HIS A 1 114 ? -5.913 4.659 6.566 1.00 93.25 114 HIS A N 1
ATOM 884 C CA . HIS A 1 114 ? -6.840 3.886 7.387 1.00 93.25 114 HIS A CA 1
ATOM 885 C C . HIS A 1 114 ? -7.642 4.813 8.288 1.00 93.25 114 HIS A C 1
ATOM 887 O O . HIS A 1 114 ? -7.086 5.666 8.980 1.00 93.25 114 HIS A O 1
ATOM 893 N N . ASN A 1 115 ? -8.961 4.640 8.288 1.00 91.62 115 ASN A N 1
ATOM 894 C CA . ASN A 1 115 ? -9.867 5.391 9.146 1.00 91.62 115 ASN A CA 1
ATOM 895 C C . A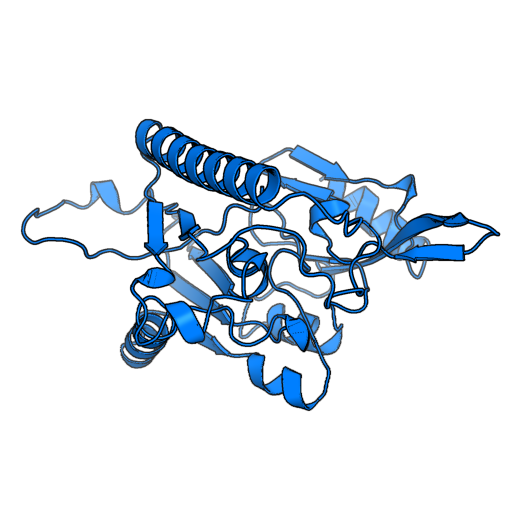SN A 1 115 ? -10.481 4.450 10.173 1.00 91.62 115 ASN A C 1
ATOM 897 O O . ASN A 1 115 ? -11.135 3.476 9.809 1.00 91.62 115 ASN A O 1
ATOM 901 N N . PHE A 1 116 ? -10.354 4.801 11.445 1.00 90.88 116 PHE A N 1
ATOM 902 C CA . PHE A 1 116 ? -11.112 4.163 12.509 1.00 90.88 116 PHE A CA 1
ATOM 903 C C . PHE A 1 116 ? -12.367 4.971 12.753 1.00 90.88 116 PHE A C 1
ATOM 905 O O . PHE A 1 116 ? -12.320 6.204 12.818 1.00 90.88 116 PHE A O 1
ATOM 912 N N . THR A 1 117 ? -13.483 4.273 12.907 1.00 90.56 117 THR A N 1
ATOM 913 C CA . THR A 1 117 ? -14.783 4.895 13.130 1.00 90.56 117 THR A CA 1
ATOM 914 C C . THR A 1 117 ? -15.396 4.407 14.431 1.00 90.56 117 THR A C 1
ATOM 916 O O . THR A 1 117 ? -15.137 3.285 14.861 1.00 90.56 117 THR A O 1
ATOM 919 N N . ASP A 1 118 ? -16.181 5.264 15.080 1.00 90.25 118 ASP A N 1
ATOM 920 C CA . ASP A 1 118 ? -17.039 4.839 16.181 1.00 90.25 118 ASP A CA 1
ATOM 921 C C . ASP A 1 118 ? -18.243 4.028 15.665 1.00 90.25 118 ASP A C 1
ATOM 923 O O . ASP A 1 118 ? -18.457 3.863 14.462 1.00 90.25 118 ASP A O 1
ATOM 927 N N . SER A 1 119 ? -19.088 3.551 16.581 1.00 88.19 119 SER A N 1
ATOM 928 C CA . SER A 1 119 ? -20.299 2.793 16.239 1.00 88.19 119 SER A CA 1
ATOM 929 C C . SER A 1 119 ? -21.326 3.574 15.406 1.00 88.19 119 SER A C 1
ATOM 931 O O . SER A 1 119 ? -22.256 2.975 14.868 1.00 88.19 119 SER A O 1
ATOM 933 N N . LYS A 1 120 ? -21.179 4.900 15.285 1.00 88.25 120 LYS A N 1
ATOM 934 C CA . LYS A 1 120 ? -22.026 5.779 14.468 1.00 88.25 120 LYS A CA 1
ATOM 935 C C . LYS A 1 120 ? -21.389 6.104 13.111 1.00 88.25 120 LYS A C 1
ATOM 937 O O . LYS A 1 120 ? -21.985 6.853 12.337 1.00 88.25 120 LYS A O 1
ATOM 942 N N . GLY A 1 121 ? -20.210 5.554 12.815 1.00 83.12 121 GLY A N 1
ATOM 943 C CA . GLY A 1 121 ? -19.467 5.788 11.577 1.00 83.12 121 GLY A CA 1
ATOM 944 C C . GLY A 1 121 ? -18.640 7.076 11.576 1.00 83.12 121 GLY A C 1
ATOM 945 O O . GLY A 1 121 ? -18.059 7.422 10.547 1.00 83.12 121 GLY A O 1
ATOM 946 N N . LYS A 1 122 ? -18.548 7.794 12.703 1.00 88.56 122 LYS A N 1
ATOM 947 C CA . LYS A 1 122 ? -17.728 9.005 12.798 1.00 88.56 122 LYS A CA 1
ATOM 948 C C . LYS A 1 122 ? -16.261 8.612 12.891 1.00 88.56 122 LYS A C 1
ATOM 950 O O . LYS A 1 122 ? -15.891 7.814 13.745 1.00 88.56 122 LYS A O 1
ATOM 955 N N . ILE A 1 123 ? -15.415 9.218 12.060 1.00 88.81 123 ILE A N 1
ATOM 956 C CA . ILE A 1 123 ? -13.963 9.006 12.118 1.00 88.81 123 ILE A CA 1
ATOM 957 C C . ILE A 1 123 ? -13.422 9.524 13.455 1.00 88.81 123 ILE A C 1
ATOM 959 O O . ILE A 1 123 ? -13.573 10.706 13.770 1.00 88.81 123 ILE A O 1
ATOM 963 N N . VAL A 1 124 ? -12.772 8.641 14.211 1.00 94.06 124 VAL A N 1
ATOM 964 C CA . VAL A 1 124 ? -12.139 8.940 15.506 1.00 94.06 124 VAL A CA 1
ATOM 965 C C . VAL A 1 124 ? -10.617 8.959 15.427 1.00 94.06 124 VAL A C 1
ATOM 967 O O . VAL A 1 124 ? -9.981 9.634 16.227 1.00 94.06 124 VAL A O 1
ATOM 970 N N . ARG A 1 125 ? -10.033 8.256 14.450 1.00 93.75 125 ARG A N 1
ATOM 971 C CA . ARG A 1 125 ? -8.583 8.163 14.261 1.00 93.75 125 ARG A CA 1
ATOM 972 C C . ARG A 1 125 ? -8.261 7.953 12.786 1.00 93.75 125 ARG A C 1
ATOM 974 O O . ARG A 1 125 ? -8.998 7.258 12.083 1.00 93.75 125 ARG A O 1
ATOM 981 N N . ARG A 1 126 ? -7.176 8.565 12.320 1.00 94.12 126 ARG A N 1
ATOM 982 C CA . ARG A 1 126 ? -6.658 8.419 10.956 1.00 94.12 126 ARG A CA 1
ATOM 983 C C . ARG A 1 126 ? -5.223 7.949 11.040 1.00 94.12 126 ARG A C 1
ATOM 985 O O . ARG A 1 126 ? -4.424 8.631 11.665 1.00 94.12 126 ARG A O 1
ATOM 992 N N . VAL A 1 127 ? -4.910 6.833 10.402 1.00 96.25 127 VAL A N 1
ATOM 993 C CA . VAL A 1 127 ? -3.556 6.280 10.355 1.00 96.25 127 VAL A CA 1
ATOM 994 C C . VAL A 1 127 ? -3.097 6.262 8.904 1.00 96.25 127 VAL A C 1
ATOM 996 O O . VAL A 1 127 ? -3.813 5.781 8.026 1.00 96.25 127 VAL A O 1
ATOM 999 N N . VAL A 1 128 ? -1.912 6.798 8.641 1.00 97.56 128 VAL A N 1
ATOM 1000 C CA . VAL A 1 128 ? -1.256 6.738 7.333 1.00 97.56 128 VAL A CA 1
ATOM 1001 C C . VAL A 1 128 ? 0.043 5.975 7.497 1.00 97.56 128 VAL A C 1
ATOM 1003 O O . VAL A 1 128 ? 0.835 6.306 8.372 1.00 97.56 128 VAL A O 1
ATOM 1006 N N . ILE A 1 129 ? 0.264 4.964 6.661 1.00 98.25 129 ILE A N 1
ATOM 1007 C CA . ILE A 1 129 ? 1.455 4.114 6.741 1.00 98.25 129 ILE A CA 1
ATOM 1008 C C . ILE A 1 129 ? 2.311 4.346 5.502 1.00 98.25 129 ILE A C 1
ATOM 1010 O O . ILE A 1 129 ? 1.810 4.218 4.384 1.00 98.25 129 ILE A O 1
ATOM 1014 N N . LEU A 1 130 ? 3.590 4.670 5.703 1.00 98.44 130 LEU A N 1
ATOM 1015 C CA . LEU A 1 130 ? 4.617 4.666 4.660 1.00 98.44 130 LEU A CA 1
ATOM 1016 C C . LEU A 1 130 ? 5.424 3.381 4.775 1.00 98.44 130 LEU A C 1
ATOM 1018 O O . LEU A 1 130 ? 5.887 3.027 5.857 1.00 98.44 130 LEU A O 1
ATOM 1022 N N . TYR A 1 131 ? 5.578 2.679 3.662 1.00 98.31 131 TYR A N 1
ATOM 1023 C CA . TYR A 1 131 ? 6.083 1.312 3.660 1.00 98.31 131 TYR A CA 1
ATOM 1024 C C . TYR A 1 131 ? 7.545 1.210 3.212 1.00 98.31 131 TYR A C 1
ATOM 1026 O O . TYR A 1 131 ? 7.952 1.974 2.335 1.00 98.31 131 TYR A O 1
ATOM 1034 N N . PRO A 1 132 ? 8.325 0.249 3.750 1.00 98.00 132 PRO A N 1
ATOM 1035 C CA . PRO A 1 132 ? 9.678 -0.010 3.284 1.00 98.00 132 PRO A CA 1
ATOM 1036 C C . PRO A 1 132 ? 9.649 -0.719 1.928 1.00 98.00 132 PRO A C 1
ATOM 1038 O O . PRO A 1 132 ? 9.176 -1.856 1.806 1.00 98.00 132 PRO A O 1
ATOM 1041 N N . MET A 1 133 ? 10.180 -0.046 0.911 1.00 95.62 133 MET A N 1
ATOM 1042 C CA . MET A 1 133 ? 10.154 -0.504 -0.475 1.00 95.62 133 MET A CA 1
ATOM 1043 C C . MET A 1 133 ? 11.404 -1.303 -0.839 1.00 95.62 133 MET A C 1
ATOM 1045 O O . MET A 1 133 ? 12.506 -1.046 -0.342 1.00 95.62 133 MET A O 1
ATOM 1049 N N . SER A 1 134 ? 11.246 -2.254 -1.764 1.00 92.69 134 SER A N 1
ATOM 1050 C CA . SER A 1 134 ? 12.385 -2.975 -2.341 1.00 92.69 134 SER A CA 1
ATOM 1051 C C . SER A 1 134 ? 13.377 -2.003 -3.010 1.00 92.69 134 SER A C 1
ATOM 1053 O O . SER A 1 134 ? 12.961 -0.943 -3.487 1.00 92.69 134 SER A O 1
ATOM 1055 N N . PRO A 1 135 ? 14.684 -2.327 -3.098 1.00 90.69 135 PRO A N 1
ATOM 1056 C CA . PRO A 1 135 ? 15.724 -1.359 -3.469 1.00 90.69 135 PRO A CA 1
ATOM 1057 C C . PRO A 1 135 ? 15.480 -0.599 -4.780 1.00 90.69 135 PRO A C 1
ATOM 1059 O O . PRO A 1 135 ? 15.796 0.583 -4.885 1.00 90.69 135 PRO A O 1
ATOM 1062 N N . HIS A 1 136 ? 14.882 -1.246 -5.782 1.00 87.12 136 HIS A N 1
ATOM 1063 C CA . HIS A 1 136 ? 14.612 -0.620 -7.081 1.00 87.12 136 HIS A CA 1
ATOM 1064 C C . HIS A 1 136 ? 13.396 0.320 -7.071 1.00 87.12 136 HIS A C 1
ATOM 1066 O O . HIS A 1 136 ? 13.260 1.164 -7.958 1.00 87.12 136 HIS A O 1
ATOM 1072 N N . ARG A 1 137 ? 12.547 0.207 -6.046 1.00 90.50 137 ARG A N 1
ATOM 1073 C CA . ARG A 1 137 ? 11.274 0.923 -5.893 1.00 90.50 137 ARG A CA 1
ATOM 1074 C C . ARG A 1 137 ? 11.283 1.966 -4.776 1.00 90.50 137 ARG A C 1
ATOM 1076 O O . ARG A 1 137 ? 10.285 2.629 -4.523 1.00 90.50 137 ARG A O 1
ATOM 1083 N N . GLN A 1 138 ? 12.421 2.156 -4.118 1.00 93.06 138 GLN A N 1
ATOM 1084 C CA . GLN A 1 138 ? 12.602 3.237 -3.151 1.00 93.06 138 GLN A CA 1
ATOM 1085 C C . GLN A 1 138 ? 12.531 4.609 -3.835 1.00 93.06 138 GLN A C 1
ATOM 1087 O O . GLN A 1 138 ? 12.932 4.771 -4.995 1.00 93.06 138 GLN A O 1
ATOM 1092 N N . GLY A 1 139 ? 12.034 5.608 -3.101 1.00 91.50 139 GLY A N 1
ATOM 1093 C CA . GLY A 1 139 ? 11.961 7.000 -3.561 1.00 91.50 139 GLY A CA 1
ATOM 1094 C C . GLY A 1 139 ? 10.825 7.312 -4.541 1.00 91.50 139 GLY A C 1
ATOM 1095 O O . GLY A 1 139 ? 10.865 8.344 -5.201 1.00 91.50 139 GLY A O 1
ATOM 1096 N N . GLU A 1 140 ? 9.817 6.447 -4.659 1.00 93.31 140 GLU A N 1
ATOM 1097 C CA . GLU A 1 140 ? 8.665 6.677 -5.544 1.00 93.31 140 GLU A CA 1
ATOM 1098 C C . GLU A 1 140 ? 7.623 7.646 -4.969 1.00 93.31 140 GLU A C 1
ATOM 1100 O O . GLU A 1 140 ? 6.868 8.246 -5.730 1.00 93.31 140 GLU A O 1
ATOM 1105 N N . LEU A 1 141 ? 7.590 7.836 -3.644 1.00 94.12 141 LEU A N 1
ATOM 1106 C CA . LEU A 1 141 ? 6.671 8.762 -2.979 1.00 94.12 141 LEU A CA 1
ATOM 1107 C C . LEU A 1 141 ? 6.987 10.225 -3.372 1.00 94.12 141 LEU A C 1
ATOM 1109 O O . LEU A 1 141 ? 8.100 10.695 -3.119 1.00 94.12 141 LEU A O 1
ATOM 1113 N N . PRO A 1 142 ? 6.027 10.987 -3.936 1.00 93.69 142 PRO A N 1
ATOM 1114 C CA . PRO A 1 142 ? 6.239 12.399 -4.255 1.00 93.69 142 PRO A CA 1
ATOM 1115 C C . PRO A 1 142 ? 6.439 13.261 -2.999 1.00 93.69 142 PRO A C 1
ATOM 1117 O O . PRO A 1 142 ? 5.519 13.439 -2.193 1.00 93.69 142 PRO A O 1
ATOM 1120 N N . THR A 1 143 ? 7.632 13.833 -2.825 1.00 93.38 143 THR A N 1
ATOM 1121 C CA . THR A 1 143 ? 8.010 14.497 -1.568 1.00 93.38 143 THR A CA 1
ATOM 1122 C C . THR A 1 143 ? 7.219 15.783 -1.313 1.00 93.38 143 THR A C 1
ATOM 1124 O O . THR A 1 143 ? 6.677 15.985 -0.225 1.00 93.38 143 THR A O 1
ATOM 1127 N N . ARG A 1 144 ? 7.141 16.701 -2.284 1.00 92.56 144 ARG A N 1
ATOM 1128 C CA . ARG A 1 144 ? 6.489 18.006 -2.083 1.00 92.56 144 ARG A CA 1
ATOM 1129 C C . ARG A 1 144 ? 4.972 17.876 -2.081 1.00 92.56 144 ARG A C 1
ATOM 1131 O O . ARG A 1 144 ? 4.313 18.493 -1.245 1.00 92.56 144 ARG A O 1
ATOM 1138 N N . GLN A 1 145 ? 4.420 17.140 -3.040 1.00 90.75 145 GLN A N 1
ATOM 1139 C CA . GLN A 1 145 ? 2.974 17.029 -3.208 1.00 90.75 145 GLN A CA 1
ATOM 1140 C C . GLN A 1 145 ? 2.303 16.128 -2.165 1.00 90.75 145 GLN A C 1
ATOM 1142 O O . GLN A 1 145 ? 1.131 16.376 -1.868 1.00 90.75 145 GLN A O 1
ATOM 1147 N N . VAL A 1 146 ? 3.022 15.146 -1.599 1.00 91.75 146 VAL A N 1
ATOM 1148 C CA . VAL A 1 146 ? 2.469 14.162 -0.652 1.00 91.75 146 VAL A CA 1
ATOM 1149 C C . VAL A 1 146 ? 3.209 14.180 0.686 1.00 91.75 146 VAL A C 1
ATOM 1151 O O . VAL A 1 146 ? 2.639 14.634 1.674 1.00 91.75 146 VAL A O 1
ATOM 1154 N N . GLU A 1 147 ? 4.469 13.742 0.737 1.00 94.00 147 GLU A N 1
ATOM 1155 C CA . GLU A 1 147 ? 5.193 13.485 1.998 1.00 94.00 147 GLU A CA 1
ATOM 1156 C C . GLU A 1 147 ? 5.195 14.686 2.955 1.00 94.00 147 GLU A C 1
ATOM 1158 O O . GLU A 1 147 ? 4.789 14.561 4.107 1.00 94.00 147 GLU A O 1
ATOM 1163 N N . ARG A 1 148 ? 5.554 15.884 2.474 1.00 92.06 148 ARG A N 1
ATOM 1164 C CA . ARG A 1 148 ? 5.570 17.102 3.307 1.00 92.06 148 ARG A CA 1
ATOM 1165 C C . ARG A 1 148 ? 4.201 17.453 3.886 1.00 92.06 148 ARG A C 1
ATOM 1167 O O . ARG A 1 148 ? 4.128 17.994 4.984 1.00 92.06 148 ARG A O 1
ATOM 1174 N N . LYS A 1 149 ? 3.121 17.165 3.156 1.00 91.75 149 LYS A N 1
ATOM 1175 C CA . LYS A 1 149 ? 1.757 17.404 3.644 1.00 91.75 149 LYS A CA 1
ATOM 1176 C C . LYS A 1 149 ? 1.371 16.396 4.719 1.00 91.75 149 LYS A C 1
ATOM 1178 O O . LYS A 1 149 ? 0.698 16.777 5.667 1.00 91.75 149 LYS A O 1
ATOM 1183 N N . LEU A 1 150 ? 1.806 15.141 4.584 1.00 93.00 150 LEU A N 1
ATOM 1184 C CA . LEU A 1 150 ? 1.592 14.113 5.604 1.00 93.00 150 LEU A CA 1
ATOM 1185 C C . LEU A 1 150 ? 2.345 14.449 6.888 1.00 93.00 150 LEU A C 1
ATOM 1187 O O . LEU A 1 150 ? 1.754 14.378 7.958 1.00 93.00 150 LEU A O 1
ATOM 1191 N N . VAL A 1 151 ? 3.603 14.886 6.779 1.00 92.75 151 VAL A N 1
ATOM 1192 C CA . VAL A 1 151 ? 4.393 15.340 7.934 1.00 92.75 151 VAL A CA 1
ATOM 1193 C C . VAL A 1 151 ? 3.698 16.508 8.634 1.00 92.75 151 VAL A C 1
ATOM 1195 O O . VAL A 1 151 ? 3.427 16.418 9.824 1.00 92.75 151 VAL A O 1
ATOM 1198 N N . ALA A 1 152 ? 3.299 17.548 7.896 1.00 90.56 152 ALA A N 1
ATOM 1199 C CA . ALA A 1 152 ? 2.579 18.681 8.481 1.00 90.56 152 ALA A CA 1
ATOM 1200 C C . ALA A 1 152 ? 1.236 18.269 9.120 1.00 90.56 152 ALA A C 1
ATOM 1202 O O . ALA A 1 152 ? 0.856 18.776 10.176 1.00 90.56 152 ALA A O 1
ATOM 1203 N N . ALA A 1 153 ? 0.508 17.331 8.503 1.00 91.50 153 ALA A N 1
ATOM 1204 C CA . ALA A 1 153 ? -0.730 16.798 9.062 1.00 91.50 153 ALA A CA 1
ATOM 1205 C C . ALA A 1 153 ? -0.477 16.031 10.369 1.00 91.50 153 ALA A C 1
ATOM 1207 O O . ALA A 1 153 ? -1.228 16.215 11.327 1.00 91.50 153 ALA A O 1
ATOM 1208 N N . ALA A 1 154 ? 0.590 15.233 10.431 1.00 91.56 154 ALA A N 1
ATOM 1209 C CA . ALA A 1 154 ? 0.997 14.515 11.633 1.00 91.56 154 ALA A CA 1
ATOM 1210 C C . ALA A 1 154 ? 1.426 15.474 12.754 1.00 91.56 154 ALA A C 1
ATOM 1212 O O . ALA A 1 154 ? 0.954 15.349 13.879 1.00 91.56 154 ALA A O 1
ATOM 1213 N N . GLU A 1 155 ? 2.228 16.496 12.438 1.00 93.94 155 GLU A N 1
ATOM 1214 C CA . GLU A 1 155 ? 2.646 17.541 13.387 1.00 93.94 155 GLU A CA 1
ATOM 1215 C C . GLU A 1 155 ? 1.453 18.315 13.969 1.00 93.94 155 GLU A C 1
ATOM 1217 O O . GLU A 1 155 ? 1.471 18.714 15.131 1.00 93.94 155 GLU A O 1
ATOM 1222 N N . SER A 1 156 ? 0.390 18.500 13.179 1.00 93.38 156 SER A N 1
ATOM 1223 C CA . SER A 1 156 ? -0.859 19.121 13.639 1.00 93.38 156 SER A CA 1
ATOM 1224 C C . SER A 1 156 ? -1.793 18.177 14.414 1.00 93.38 156 SER A C 1
ATOM 1226 O O . SER A 1 156 ? -2.843 18.616 14.884 1.00 93.38 156 SER A O 1
ATOM 1228 N N . GLY A 1 157 ? -1.456 16.886 14.521 1.00 91.25 157 GLY A N 1
ATOM 1229 C CA . GLY A 1 157 ? -2.299 15.856 15.139 1.00 91.25 157 GLY A CA 1
ATOM 1230 C C . GLY A 1 157 ? -3.523 15.449 14.307 1.00 91.25 157 GLY A C 1
ATOM 1231 O O . GLY A 1 157 ? -4.451 14.836 14.829 1.00 91.25 157 GLY A O 1
ATOM 1232 N N . ALA A 1 158 ? -3.569 15.799 13.018 1.00 91.00 158 ALA A N 1
ATOM 1233 C CA . ALA A 1 158 ? -4.689 15.460 12.137 1.00 91.00 158 ALA A CA 1
ATOM 1234 C C . ALA A 1 158 ? -4.685 13.983 11.701 1.00 91.00 158 ALA A C 1
ATOM 1236 O O . ALA A 1 158 ? -5.739 13.438 11.346 1.00 91.00 158 ALA A O 1
ATOM 1237 N N . ILE A 1 159 ? -3.503 13.362 11.699 1.00 94.31 159 ILE A N 1
ATOM 1238 C CA . ILE A 1 159 ? -3.267 11.950 11.390 1.00 94.31 159 ILE A CA 1
ATOM 1239 C C . ILE A 1 159 ? -2.178 11.390 12.307 1.00 94.31 159 ILE A C 1
ATOM 1241 O O . ILE A 1 159 ? -1.300 12.130 12.744 1.00 94.31 159 ILE A O 1
ATOM 1245 N N . ASP A 1 160 ? -2.177 10.074 12.475 1.00 96.75 160 ASP A N 1
ATOM 1246 C CA . ASP A 1 160 ? -1.029 9.318 12.955 1.00 96.75 160 ASP A CA 1
ATOM 1247 C C . ASP A 1 160 ? -0.236 8.832 11.742 1.00 96.75 160 ASP A C 1
ATOM 1249 O O . ASP A 1 160 ? -0.745 8.071 10.913 1.00 96.75 160 ASP A O 1
ATOM 1253 N N . LEU A 1 161 ? 1.003 9.298 11.609 1.00 97.50 161 LEU A N 1
ATOM 1254 C CA . LEU A 1 161 ? 1.896 8.886 10.531 1.00 97.50 161 LEU A CA 1
ATOM 1255 C C . LEU A 1 161 ? 2.839 7.790 11.031 1.00 97.50 161 LEU A C 1
ATOM 1257 O O . LEU A 1 161 ? 3.694 8.037 11.877 1.00 97.50 161 LEU A O 1
ATOM 1261 N N . VAL A 1 162 ? 2.699 6.592 10.472 1.00 98.38 162 VAL A N 1
ATOM 1262 C CA . VAL A 1 162 ? 3.547 5.433 10.754 1.00 98.38 162 VAL A CA 1
ATOM 1263 C C . VAL A 1 162 ? 4.547 5.291 9.611 1.00 98.38 162 VAL A C 1
ATOM 1265 O O . VAL A 1 162 ? 4.216 4.792 8.534 1.00 98.38 162 VAL A O 1
ATOM 1268 N N . ASP A 1 163 ? 5.773 5.764 9.818 1.00 98.38 163 ASP A N 1
ATOM 1269 C CA . ASP A 1 163 ? 6.835 5.672 8.815 1.00 98.38 163 ASP A CA 1
ATOM 1270 C C . ASP A 1 163 ? 7.705 4.432 9.047 1.00 98.38 163 ASP A C 1
ATOM 1272 O O . ASP A 1 163 ? 8.546 4.394 9.945 1.00 98.38 163 ASP A O 1
ATOM 1276 N N . LEU A 1 164 ? 7.494 3.400 8.230 1.00 98.50 164 LEU A N 1
ATOM 1277 C CA . LEU A 1 164 ? 8.203 2.124 8.316 1.00 98.50 164 LEU A CA 1
ATOM 1278 C C . LEU A 1 164 ? 9.388 2.040 7.344 1.00 98.50 164 LEU A C 1
ATOM 1280 O O . LEU A 1 164 ? 10.042 1.000 7.272 1.00 98.50 164 LEU A O 1
ATOM 1284 N N . ARG A 1 165 ? 9.710 3.115 6.610 1.00 97.94 165 ARG A N 1
ATOM 1285 C CA . ARG A 1 165 ? 10.806 3.114 5.622 1.00 97.94 165 ARG A CA 1
ATOM 1286 C C . ARG A 1 165 ? 12.178 2.835 6.241 1.00 97.94 165 ARG A C 1
ATOM 1288 O O . ARG A 1 165 ? 13.061 2.340 5.553 1.00 97.94 165 ARG A O 1
ATOM 1295 N N . GLY A 1 166 ? 12.361 3.054 7.546 1.00 97.50 166 GLY A N 1
ATOM 1296 C CA . GLY A 1 166 ? 13.610 2.719 8.249 1.00 97.50 166 GLY A CA 1
ATOM 1297 C C . GLY A 1 166 ? 14.055 1.256 8.077 1.00 97.50 166 GLY A C 1
ATOM 1298 O O . GLY A 1 166 ? 15.255 0.980 7.981 1.00 97.50 166 GLY A O 1
ATOM 1299 N N . PHE A 1 167 ? 13.098 0.332 7.923 1.00 98.25 167 PHE A N 1
ATOM 1300 C CA . PHE A 1 167 ? 13.348 -1.096 7.700 1.00 98.25 167 PHE A CA 1
ATOM 1301 C C . PHE A 1 167 ? 14.025 -1.418 6.357 1.00 98.25 167 PHE A C 1
ATOM 1303 O O . PHE A 1 167 ? 14.598 -2.500 6.197 1.00 98.25 167 PHE A O 1
ATOM 1310 N N . GLU A 1 168 ? 14.044 -0.475 5.410 1.00 97.19 168 GLU A N 1
ATOM 1311 C CA . GLU A 1 168 ? 14.768 -0.611 4.142 1.00 97.19 168 GLU A CA 1
ATOM 1312 C C . GLU A 1 168 ? 16.267 -0.863 4.364 1.00 97.19 168 GLU A C 1
ATOM 1314 O O . GLU A 1 168 ? 16.876 -1.650 3.632 1.00 97.19 168 GLU A O 1
ATOM 1319 N N . THR A 1 169 ? 16.851 -0.252 5.405 1.00 96.62 169 THR A N 1
ATOM 1320 C CA . THR A 1 169 ? 18.273 -0.413 5.762 1.00 96.62 169 THR A CA 1
ATOM 1321 C C . THR A 1 169 ? 18.594 -1.816 6.288 1.00 96.62 169 THR A C 1
ATOM 1323 O O . THR A 1 169 ? 19.700 -2.317 6.092 1.00 96.62 169 THR A O 1
ATOM 1326 N N . GLU A 1 170 ? 17.599 -2.492 6.867 1.00 97.38 170 GLU A N 1
ATOM 1327 C CA . GLU A 1 170 ? 17.666 -3.879 7.339 1.00 97.38 170 GLU A CA 1
ATOM 1328 C C . GLU A 1 170 ? 17.279 -4.900 6.258 1.00 97.38 170 GLU A C 1
ATOM 1330 O O . GLU A 1 170 ? 17.226 -6.100 6.529 1.00 97.38 170 GLU A O 1
ATOM 1335 N N . ARG A 1 171 ? 16.997 -4.446 5.028 1.00 96.50 171 ARG A N 1
ATOM 1336 C CA . ARG A 1 171 ? 16.480 -5.272 3.923 1.00 96.50 171 ARG A CA 1
ATOM 1337 C C . ARG A 1 171 ? 15.168 -5.995 4.253 1.00 96.50 171 ARG A C 1
ATOM 1339 O O . ARG A 1 171 ? 14.916 -7.093 3.757 1.00 96.50 171 ARG A O 1
ATOM 1346 N N . LYS A 1 172 ? 14.329 -5.377 5.084 1.00 97.88 172 LYS A N 1
ATOM 1347 C CA . LYS A 1 172 ? 12.979 -5.851 5.402 1.00 97.88 172 LYS A CA 1
ATOM 1348 C C . LYS A 1 172 ? 11.980 -4.996 4.630 1.00 97.88 172 LYS A C 1
ATOM 1350 O O . LYS A 1 172 ? 11.889 -3.795 4.862 1.00 97.88 172 LYS A O 1
ATOM 1355 N N . TYR A 1 173 ? 11.252 -5.611 3.703 1.00 97.19 173 TYR A N 1
ATOM 1356 C CA . TYR A 1 173 ? 10.352 -4.910 2.783 1.00 97.19 173 TYR A CA 1
ATOM 1357 C C . TYR A 1 173 ? 8.911 -5.345 2.999 1.00 97.19 173 TYR A C 1
ATOM 1359 O O . TYR A 1 173 ? 8.661 -6.501 3.322 1.00 97.19 173 TYR A O 1
ATOM 1367 N N . LEU A 1 174 ? 7.967 -4.436 2.794 1.00 97.81 174 LEU A N 1
ATOM 1368 C CA . LEU A 1 174 ? 6.542 -4.739 2.828 1.00 97.81 174 LEU A CA 1
ATOM 1369 C C . LEU A 1 174 ? 5.832 -3.752 1.918 1.00 97.81 174 LEU A C 1
ATOM 1371 O O . LEU A 1 174 ? 5.471 -2.681 2.373 1.00 97.81 174 LEU A O 1
ATOM 1375 N N . GLU A 1 175 ? 5.661 -4.082 0.641 1.00 95.62 175 GLU A N 1
ATOM 1376 C CA . GLU A 1 175 ? 5.164 -3.129 -0.364 1.00 95.62 175 GLU A CA 1
ATOM 1377 C C . GLU A 1 175 ? 3.646 -2.886 -0.293 1.00 95.62 175 GLU A C 1
ATOM 1379 O O . GLU A 1 175 ? 2.870 -3.238 -1.191 1.00 95.62 175 GLU A O 1
ATOM 1384 N N . GLY A 1 176 ? 3.234 -2.252 0.802 1.00 93.25 176 GLY A N 1
ATOM 1385 C CA . GLY A 1 176 ? 1.931 -1.641 0.994 1.00 93.25 176 GLY A CA 1
ATOM 1386 C C . GLY A 1 176 ? 0.754 -2.583 0.807 1.00 93.25 176 GLY A C 1
ATOM 1387 O O . GLY A 1 176 ? 0.829 -3.784 1.063 1.00 93.25 176 GLY A O 1
ATOM 1388 N N . THR A 1 177 ? -0.359 -2.030 0.337 1.00 89.00 177 THR A N 1
ATOM 1389 C CA . THR A 1 177 ? -1.583 -2.782 0.040 1.00 89.00 177 THR A CA 1
ATOM 1390 C C . THR A 1 177 ? -1.523 -3.548 -1.286 1.00 89.00 177 THR A C 1
ATOM 1392 O O . THR A 1 177 ? -2.500 -4.161 -1.709 1.00 89.00 177 THR A O 1
ATOM 1395 N N . GLY A 1 178 ? -0.379 -3.523 -1.981 1.00 87.44 178 GLY A N 1
ATOM 1396 C CA . GLY A 1 178 ? -0.060 -4.543 -2.982 1.00 87.44 178 GLY A CA 1
ATOM 1397 C C . GLY A 1 178 ? 0.329 -5.861 -2.312 1.00 87.44 178 GLY A C 1
ATOM 1398 O O . GLY A 1 178 ? -0.176 -6.932 -2.653 1.00 87.44 178 GLY A O 1
ATOM 1399 N N . ALA A 1 179 ? 1.188 -5.761 -1.301 1.00 92.94 179 ALA A N 1
ATOM 1400 C CA . ALA A 1 179 ? 1.721 -6.882 -0.544 1.00 92.94 179 ALA A CA 1
ATOM 1401 C C . ALA A 1 179 ? 0.820 -7.329 0.626 1.00 92.94 179 ALA A C 1
ATOM 1403 O O . ALA A 1 179 ? 0.939 -8.462 1.085 1.00 92.94 179 ALA A O 1
ATOM 1404 N N . ILE A 1 180 ? -0.123 -6.493 1.061 1.00 95.31 180 ILE A N 1
ATOM 1405 C CA . ILE A 1 180 ? -1.115 -6.798 2.099 1.00 95.31 180 ILE A CA 1
ATOM 1406 C C . ILE A 1 180 ? -2.512 -6.573 1.533 1.00 95.31 180 ILE A C 1
ATOM 1408 O O . ILE A 1 180 ? -2.785 -5.520 0.965 1.00 95.31 180 ILE A O 1
ATOM 1412 N N . ASN A 1 181 ? -3.421 -7.519 1.733 1.00 94.12 181 ASN A N 1
ATOM 1413 C CA . ASN A 1 181 ? -4.839 -7.276 1.503 1.00 94.12 181 ASN A CA 1
ATOM 1414 C C . ASN A 1 181 ? -5.580 -7.157 2.832 1.00 94.12 181 ASN A C 1
ATOM 1416 O O . ASN A 1 181 ? -5.188 -7.779 3.815 1.00 94.12 181 ASN A O 1
ATOM 1420 N N . PHE A 1 182 ? -6.664 -6.392 2.854 1.00 93.44 182 PHE A N 1
ATOM 1421 C CA . PHE A 1 182 ? -7.517 -6.251 4.025 1.00 93.44 182 PHE A CA 1
ATOM 1422 C C . PHE A 1 182 ? -8.942 -6.655 3.671 1.00 93.44 182 PHE A C 1
ATOM 1424 O O . PHE A 1 182 ? -9.423 -6.407 2.564 1.00 93.44 182 PHE A O 1
ATOM 1431 N N . SER A 1 183 ? -9.651 -7.253 4.624 1.00 91.50 183 SER A N 1
ATOM 1432 C CA . SER A 1 183 ? -11.108 -7.375 4.516 1.00 91.50 183 SER A CA 1
ATOM 1433 C C . SER A 1 183 ? -11.742 -5.987 4.385 1.00 91.50 183 SER A C 1
ATOM 1435 O O . SER A 1 183 ? -11.191 -5.007 4.884 1.00 91.50 183 SER A O 1
ATOM 1437 N N . TYR A 1 184 ? -12.930 -5.895 3.786 1.00 85.81 184 TYR A N 1
ATOM 1438 C CA . TYR A 1 184 ? -13.607 -4.615 3.539 1.00 85.81 184 TYR A CA 1
ATOM 1439 C C . TYR A 1 184 ? -13.765 -3.721 4.785 1.00 85.81 184 TYR A C 1
ATOM 1441 O O . TYR A 1 184 ? -13.710 -2.499 4.675 1.00 85.81 184 TYR A O 1
ATOM 1449 N N . ASN A 1 185 ? -13.964 -4.316 5.964 1.00 87.12 185 ASN A N 1
ATOM 1450 C CA . ASN A 1 185 ? -14.103 -3.598 7.236 1.00 87.12 185 ASN A CA 1
ATOM 1451 C C . ASN A 1 185 ? -12.776 -3.417 7.999 1.00 87.12 185 ASN A C 1
ATOM 1453 O O . ASN A 1 185 ? -12.796 -2.905 9.113 1.00 87.12 185 ASN A O 1
ATOM 1457 N N . GLY A 1 186 ? -11.649 -3.857 7.433 1.00 90.62 186 GLY A N 1
ATOM 1458 C CA . GLY A 1 186 ? -10.331 -3.792 8.064 1.00 90.62 186 GLY A CA 1
ATOM 1459 C C . GLY A 1 186 ? -10.112 -4.774 9.219 1.00 90.62 186 GLY A C 1
ATOM 1460 O O . GLY A 1 186 ? -9.089 -4.679 9.883 1.00 90.62 186 GLY A O 1
ATOM 1461 N N . ALA A 1 187 ? -11.031 -5.714 9.470 1.00 92.44 187 ALA A N 1
ATOM 1462 C CA . ALA A 1 187 ? -10.922 -6.637 10.601 1.00 92.44 187 ALA A CA 1
ATOM 1463 C C . ALA A 1 187 ? -9.897 -7.761 10.385 1.00 92.44 187 ALA A C 1
ATOM 1465 O O . ALA A 1 187 ? -9.400 -8.306 11.367 1.00 92.44 187 ALA A O 1
ATOM 1466 N N . PHE A 1 188 ? -9.603 -8.104 9.128 1.00 95.88 188 PHE A N 1
ATOM 1467 C CA . PHE A 1 188 ? -8.674 -9.158 8.727 1.00 95.88 188 PHE A CA 1
ATOM 1468 C C . PHE A 1 188 ? -7.602 -8.621 7.787 1.00 95.88 188 PHE A C 1
ATOM 1470 O O . PHE A 1 188 ? -7.878 -7.753 6.951 1.00 95.88 188 PHE A O 1
ATOM 1477 N N . ALA A 1 189 ? -6.400 -9.184 7.903 1.00 97.25 189 ALA A N 1
ATOM 1478 C CA . ALA A 1 189 ? -5.260 -8.893 7.045 1.00 97.25 189 ALA A CA 1
ATOM 1479 C C . ALA A 1 189 ? -4.711 -10.178 6.424 1.00 97.25 189 ALA A C 1
ATOM 1481 O O . ALA A 1 189 ? -4.586 -11.202 7.092 1.00 97.25 189 ALA A O 1
ATOM 1482 N N . TYR A 1 190 ? -4.345 -10.102 5.151 1.00 97.69 190 TYR A N 1
ATOM 1483 C CA . TYR A 1 190 ? -3.847 -11.224 4.369 1.00 97.69 190 TYR A CA 1
ATOM 1484 C C . TYR A 1 190 ? -2.504 -10.852 3.750 1.00 97.69 190 TYR A C 1
ATOM 1486 O O . TYR A 1 190 ? -2.382 -9.783 3.146 1.00 97.69 190 TYR A O 1
ATOM 1494 N N . MET A 1 191 ? -1.512 -11.731 3.854 1.00 97.88 191 MET A N 1
ATOM 1495 C CA . MET A 1 191 ? -0.188 -11.509 3.281 1.00 97.88 191 MET A CA 1
ATOM 1496 C C . MET A 1 191 ? 0.380 -12.797 2.680 1.00 97.88 191 MET A C 1
ATOM 1498 O O . MET A 1 191 ? 0.549 -13.803 3.362 1.00 97.88 191 MET A O 1
ATOM 1502 N N . SER A 1 192 ? 0.741 -12.740 1.402 1.00 96.69 192 SER A N 1
ATOM 1503 C CA . SER A 1 192 ? 1.537 -13.760 0.732 1.00 96.69 192 SER A CA 1
ATOM 1504 C C . SER A 1 192 ? 3.025 -13.476 0.921 1.00 96.69 192 SER A C 1
ATOM 1506 O O . SER A 1 192 ? 3.520 -12.462 0.433 1.00 96.69 192 SER A O 1
ATOM 1508 N N . ARG A 1 193 ? 3.761 -14.397 1.541 1.00 96.31 193 ARG A N 1
ATOM 1509 C CA . ARG A 1 193 ? 5.214 -14.329 1.705 1.00 96.31 193 ARG A CA 1
ATOM 1510 C C . ARG A 1 193 ? 5.928 -14.348 0.355 1.00 96.31 193 ARG A C 1
ATOM 1512 O O . ARG A 1 193 ? 5.814 -15.298 -0.422 1.00 96.31 193 ARG A O 1
ATOM 1519 N N . SER A 1 194 ? 6.720 -13.316 0.111 1.00 94.12 194 SER A N 1
ATOM 1520 C CA . SER A 1 194 ? 7.538 -13.107 -1.076 1.00 94.12 194 SER A CA 1
ATOM 1521 C C . SER A 1 194 ? 8.785 -12.270 -0.754 1.00 94.12 194 SER A C 1
ATOM 1523 O O . SER A 1 194 ? 9.024 -11.879 0.387 1.00 94.12 194 SER A O 1
ATOM 1525 N N . THR A 1 195 ? 9.575 -11.942 -1.777 1.00 92.12 195 THR A N 1
ATOM 1526 C CA . THR A 1 195 ? 10.704 -10.998 -1.676 1.00 92.12 195 THR A CA 1
ATOM 1527 C C . THR A 1 195 ? 10.277 -9.549 -1.405 1.00 92.12 195 THR A C 1
ATOM 1529 O O . THR A 1 195 ? 11.133 -8.703 -1.148 1.00 92.12 195 THR A O 1
ATOM 1532 N N . ARG A 1 196 ? 8.973 -9.244 -1.471 1.00 93.19 196 ARG A N 1
ATOM 1533 C CA . ARG A 1 196 ? 8.386 -7.910 -1.262 1.00 93.19 196 ARG A CA 1
ATOM 1534 C C . ARG A 1 196 ? 7.610 -7.797 0.062 1.00 93.19 196 ARG A C 1
ATOM 1536 O O . ARG A 1 196 ? 6.944 -6.787 0.284 1.00 93.19 196 ARG A O 1
ATOM 1543 N N . THR A 1 197 ? 7.690 -8.813 0.922 1.00 96.69 197 THR A N 1
ATOM 1544 C CA . THR A 1 197 ? 7.020 -8.878 2.234 1.00 96.69 197 THR A CA 1
ATOM 1545 C C . THR A 1 197 ? 7.976 -9.302 3.337 1.00 96.69 197 THR A C 1
ATOM 1547 O O . THR A 1 197 ? 8.934 -10.036 3.093 1.00 96.69 197 THR A O 1
ATOM 1550 N N . ASN A 1 198 ? 7.658 -8.921 4.570 1.00 98.25 198 ASN A N 1
ATOM 1551 C CA . ASN A 1 198 ? 8.396 -9.329 5.748 1.00 98.25 198 ASN A CA 1
ATOM 1552 C C . ASN A 1 198 ? 7.448 -9.467 6.942 1.00 98.25 198 ASN A C 1
ATOM 1554 O O . ASN A 1 198 ? 6.767 -8.505 7.295 1.00 98.25 198 ASN A O 1
ATOM 1558 N N . ASP A 1 199 ? 7.454 -10.642 7.572 1.00 97.94 199 ASP A N 1
ATOM 1559 C CA . ASP A 1 199 ? 6.567 -10.989 8.689 1.00 97.94 199 ASP A CA 1
ATOM 1560 C C . ASP A 1 199 ? 6.710 -10.009 9.866 1.00 97.94 199 ASP A C 1
ATOM 1562 O O . ASP A 1 199 ? 5.709 -9.534 10.390 1.00 97.94 199 ASP A O 1
ATOM 1566 N N . THR A 1 200 ? 7.933 -9.583 10.211 1.00 98.12 200 THR A N 1
ATOM 1567 C CA . THR A 1 200 ? 8.152 -8.609 11.296 1.00 98.12 200 THR A CA 1
ATOM 1568 C C . THR A 1 200 ? 7.533 -7.245 10.989 1.00 98.12 200 THR A C 1
ATOM 1570 O O . THR A 1 200 ? 6.909 -6.639 11.856 1.00 98.12 200 THR A O 1
ATOM 1573 N N . VAL A 1 201 ? 7.685 -6.743 9.759 1.00 98.56 201 VAL A N 1
ATOM 1574 C CA . VAL A 1 201 ? 7.084 -5.455 9.368 1.00 98.56 201 VAL A CA 1
ATOM 1575 C C . VAL A 1 201 ? 5.557 -5.576 9.313 1.00 98.56 201 VAL A C 1
ATOM 1577 O O . VAL A 1 201 ? 4.851 -4.653 9.715 1.00 98.56 201 VAL A O 1
ATOM 1580 N N . PHE A 1 202 ? 5.036 -6.722 8.870 1.00 98.62 202 PHE A N 1
ATOM 1581 C CA . PHE A 1 202 ? 3.601 -7.003 8.852 1.00 98.62 202 PHE A CA 1
ATOM 1582 C C . PHE A 1 202 ? 2.995 -7.044 10.260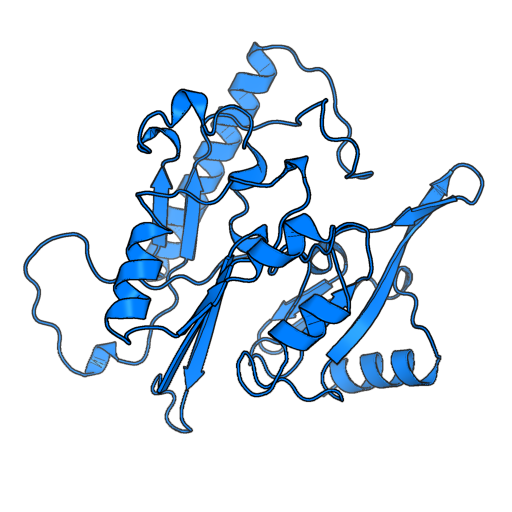 1.00 98.62 202 PHE A C 1
ATOM 1584 O O . PHE A 1 202 ? 1.930 -6.463 10.484 1.00 98.62 202 PHE A O 1
ATOM 1591 N N . ASP A 1 203 ? 3.698 -7.640 11.224 1.00 98.31 203 ASP A N 1
ATOM 1592 C CA . ASP A 1 203 ? 3.279 -7.647 12.625 1.00 98.31 203 ASP A CA 1
ATOM 1593 C C . ASP A 1 203 ? 3.224 -6.243 13.223 1.00 98.31 203 ASP A C 1
ATOM 1595 O O . ASP A 1 203 ? 2.284 -5.932 13.956 1.00 98.31 203 ASP A O 1
ATOM 1599 N N . ILE A 1 204 ? 4.181 -5.376 12.871 1.00 98.38 204 ILE A N 1
ATOM 1600 C CA . ILE A 1 204 ? 4.166 -3.964 13.274 1.00 98.38 204 ILE A CA 1
ATOM 1601 C C . ILE A 1 204 ? 2.955 -3.259 12.671 1.00 98.38 204 ILE A C 1
ATOM 1603 O O . ILE A 1 204 ? 2.232 -2.588 13.400 1.00 98.38 204 ILE A O 1
ATOM 1607 N N . VAL A 1 205 ? 2.682 -3.432 11.374 1.00 98.38 205 VAL A N 1
ATOM 1608 C CA . VAL A 1 205 ? 1.495 -2.843 10.729 1.00 98.38 205 VAL A CA 1
ATOM 1609 C C . VAL A 1 205 ? 0.213 -3.249 11.460 1.00 98.38 205 VAL A C 1
ATOM 1611 O O . VAL A 1 205 ? -0.648 -2.409 11.706 1.00 98.38 205 VAL A O 1
ATOM 1614 N N . CYS A 1 206 ? 0.091 -4.520 11.839 1.00 98.31 206 CYS A N 1
ATOM 1615 C CA . CYS A 1 206 ? -1.125 -5.060 12.439 1.00 98.31 206 CYS A CA 1
ATOM 1616 C C . CYS A 1 206 ? -1.232 -4.865 13.962 1.00 98.31 206 CYS A C 1
ATOM 1618 O O . CYS A 1 206 ? -2.256 -5.239 14.537 1.00 98.31 206 CYS A O 1
ATOM 1620 N N . ASN A 1 207 ? -0.203 -4.338 14.632 1.00 97.06 207 ASN A N 1
ATOM 1621 C CA . ASN A 1 207 ? -0.186 -4.204 16.090 1.00 97.06 207 ASN A CA 1
ATOM 1622 C C . ASN A 1 207 ? -1.289 -3.262 16.619 1.00 97.06 207 ASN A C 1
ATOM 1624 O O . ASN A 1 207 ? -1.900 -2.506 15.864 1.00 97.06 207 ASN A O 1
ATOM 1628 N N . GLU A 1 208 ? -1.538 -3.314 17.929 1.00 95.50 208 GLU A N 1
ATOM 1629 C CA . GLU A 1 208 ? -2.593 -2.540 18.604 1.00 95.50 208 GLU A CA 1
ATOM 1630 C C . GLU A 1 208 ? -2.440 -1.022 18.420 1.00 95.50 208 GLU A C 1
ATOM 1632 O O . GLU A 1 208 ? -3.424 -0.306 18.231 1.00 95.50 208 GLU A O 1
ATOM 1637 N N . GLU A 1 209 ? -1.200 -0.533 18.414 1.00 96.12 209 GLU A N 1
ATOM 1638 C CA . GLU A 1 209 ? -0.896 0.888 18.253 1.00 96.12 209 GLU A CA 1
ATOM 1639 C C . GLU A 1 209 ? -1.171 1.390 16.832 1.00 96.12 209 GLU A C 1
ATOM 1641 O O . GLU A 1 209 ? -1.519 2.557 16.671 1.00 96.12 209 GLU A O 1
ATOM 1646 N N . ASN A 1 210 ? -1.076 0.528 15.817 1.00 97.06 210 ASN A N 1
ATOM 1647 C CA . ASN A 1 210 ? -1.271 0.865 14.411 1.00 97.06 210 ASN A CA 1
ATOM 1648 C C . ASN A 1 210 ? -2.670 0.457 13.942 1.00 97.06 210 ASN A C 1
ATOM 1650 O O . ASN A 1 210 ? -3.623 1.212 14.138 1.00 97.06 210 ASN A O 1
ATOM 1654 N N . LEU A 1 211 ? -2.809 -0.709 13.296 1.00 97.06 211 LEU A N 1
ATOM 1655 C CA . LEU A 1 211 ? -4.083 -1.136 12.709 1.00 97.06 211 LEU A CA 1
ATOM 1656 C C . LEU A 1 211 ? -4.991 -1.932 13.653 1.00 97.06 211 LEU A C 1
ATOM 1658 O O . LEU A 1 211 ? -6.163 -2.117 13.339 1.00 97.06 211 LEU A O 1
ATOM 1662 N N . ASN A 1 212 ? -4.479 -2.368 14.803 1.00 97.00 212 ASN A N 1
ATOM 1663 C CA . ASN A 1 212 ? -5.192 -3.164 15.798 1.00 97.00 212 ASN A CA 1
ATOM 1664 C C . ASN A 1 212 ? -5.924 -4.378 15.202 1.00 97.00 212 ASN A C 1
ATOM 1666 O O . ASN A 1 212 ? -7.114 -4.595 15.432 1.00 97.00 212 ASN A O 1
ATOM 1670 N N . ILE A 1 213 ? -5.199 -5.165 14.406 1.00 97.44 213 ILE A N 1
ATOM 1671 C CA . ILE A 1 213 ? -5.712 -6.393 13.797 1.00 97.44 213 ILE A CA 1
ATOM 1672 C C . ILE A 1 213 ? -5.221 -7.568 14.647 1.00 97.44 213 ILE A C 1
ATOM 1674 O O . ILE A 1 213 ? -4.014 -7.832 14.662 1.00 97.44 213 ILE A O 1
ATOM 1678 N N . PRO A 1 214 ? -6.098 -8.289 15.366 1.00 96.69 214 PRO A N 1
ATOM 1679 C CA . PRO A 1 214 ? -5.691 -9.394 16.233 1.00 96.69 214 PRO A CA 1
ATOM 1680 C C . PRO A 1 214 ? -4.991 -10.519 15.466 1.00 96.69 214 PRO A C 1
ATOM 1682 O O . PRO A 1 214 ? -5.318 -10.759 14.306 1.00 96.69 214 PRO A O 1
ATOM 1685 N N . CYS A 1 215 ? -4.065 -11.243 16.104 1.00 95.81 215 CYS A N 1
ATOM 1686 C CA . CYS A 1 215 ? -3.287 -12.298 15.442 1.00 95.81 215 CYS A CA 1
ATOM 1687 C C . CYS A 1 215 ? -4.161 -13.370 14.772 1.00 95.81 215 CYS A C 1
ATOM 1689 O O . CYS A 1 215 ? -3.846 -13.799 13.670 1.00 95.81 215 CYS A O 1
ATOM 1691 N N . GLN A 1 216 ? -5.292 -13.745 15.377 1.00 94.94 216 GLN A N 1
ATOM 1692 C CA . GLN A 1 216 ? -6.230 -14.721 14.810 1.00 94.94 216 GLN A CA 1
ATOM 1693 C C . GLN A 1 216 ? -6.954 -14.240 13.540 1.00 94.94 216 GLN A C 1
ATOM 1695 O O . GLN A 1 216 ? -7.543 -15.047 12.830 1.00 94.94 216 GLN A O 1
ATOM 1700 N N . ASN A 1 217 ? -6.908 -12.937 13.250 1.00 96.56 217 ASN A N 1
ATOM 1701 C CA . ASN A 1 217 ? -7.475 -12.344 12.042 1.00 96.56 217 ASN A CA 1
ATOM 1702 C C . ASN A 1 217 ? -6.404 -12.064 10.970 1.00 96.56 217 ASN A C 1
ATOM 1704 O O . ASN A 1 217 ? -6.673 -11.386 9.973 1.00 96.56 217 ASN A O 1
ATOM 1708 N N . ARG A 1 218 ? -5.172 -12.535 11.181 1.00 97.19 218 ARG A N 1
ATOM 1709 C CA . ARG A 1 218 ? -4.065 -12.389 10.238 1.00 97.19 218 ARG A CA 1
ATOM 1710 C C . ARG A 1 218 ? -3.838 -13.723 9.546 1.00 97.19 218 ARG A C 1
ATOM 1712 O O . ARG A 1 218 ? -3.596 -14.727 10.204 1.00 97.19 218 ARG A O 1
ATOM 1719 N N . PHE A 1 219 ? -3.868 -13.718 8.222 1.00 97.56 219 PHE A N 1
ATOM 1720 C CA . PHE A 1 219 ? -3.600 -14.901 7.416 1.00 97.56 219 PHE A CA 1
ATOM 1721 C C . PHE A 1 219 ? -2.337 -14.690 6.598 1.00 97.56 219 PHE A C 1
ATOM 1723 O O . PHE A 1 219 ? -2.287 -13.837 5.706 1.00 97.56 219 PHE A O 1
ATOM 1730 N N . VAL A 1 220 ? -1.319 -15.486 6.905 1.00 97.69 220 VAL A N 1
ATOM 1731 C CA . VAL A 1 220 ? -0.043 -15.484 6.197 1.00 97.69 220 VAL A CA 1
ATOM 1732 C C . VAL A 1 220 ? 0.100 -16.813 5.472 1.00 97.69 220 VAL A C 1
ATOM 1734 O O . VAL A 1 220 ? -0.186 -17.865 6.027 1.00 97.69 220 VAL A O 1
ATOM 1737 N N . PHE A 1 221 ? 0.494 -16.763 4.209 1.00 97.25 221 PHE A N 1
ATOM 1738 C CA . PHE A 1 221 ? 0.642 -17.942 3.358 1.00 97.25 221 PHE A CA 1
ATOM 1739 C C . PHE A 1 221 ? 1.738 -17.685 2.322 1.00 97.25 221 PHE A C 1
ATOM 1741 O O . PHE A 1 221 ? 2.271 -16.583 2.226 1.00 97.25 221 PHE A O 1
ATOM 1748 N N . ARG A 1 222 ? 2.098 -18.680 1.520 1.00 96.25 222 ARG A N 1
ATOM 1749 C CA . ARG A 1 222 ? 2.895 -18.513 0.297 1.00 96.25 222 ARG A CA 1
ATOM 1750 C C . ARG A 1 222 ? 1.993 -18.645 -0.917 1.00 96.25 222 ARG A C 1
ATOM 1752 O O . ARG A 1 222 ? 1.018 -19.390 -0.885 1.00 96.25 222 ARG A O 1
ATOM 1759 N N . SER A 1 223 ? 2.322 -17.955 -2.004 1.00 94.50 223 SER A N 1
ATOM 1760 C CA . SER A 1 223 ? 1.654 -18.197 -3.280 1.00 94.50 223 SER A CA 1
ATOM 1761 C C . SER A 1 223 ? 2.633 -18.271 -4.441 1.00 94.50 223 SER A C 1
ATOM 1763 O O . SER A 1 223 ? 3.606 -17.513 -4.508 1.00 94.50 223 SER A O 1
ATOM 1765 N N . ALA A 1 224 ? 2.403 -19.226 -5.339 1.00 92.50 224 ALA A N 1
ATOM 1766 C CA . ALA A 1 224 ? 3.272 -19.462 -6.480 1.00 92.50 224 ALA A CA 1
ATOM 1767 C C . ALA A 1 224 ? 2.541 -20.146 -7.639 1.00 92.50 224 ALA A C 1
ATOM 1769 O O . ALA A 1 224 ? 1.643 -20.960 -7.435 1.00 92.50 224 ALA A O 1
ATOM 1770 N N . LEU A 1 225 ? 2.965 -19.840 -8.868 1.00 89.06 225 LEU A N 1
ATOM 1771 C CA . LEU A 1 225 ? 2.554 -20.584 -10.057 1.00 89.06 225 LEU A CA 1
ATOM 1772 C C . LEU A 1 225 ? 3.567 -21.689 -10.389 1.00 89.06 225 LEU A C 1
ATOM 1774 O O . LEU A 1 225 ? 4.771 -21.489 -10.191 1.00 89.06 225 LEU A O 1
ATOM 1778 N N . PRO A 1 226 ? 3.125 -22.805 -10.995 1.00 85.50 226 PRO A N 1
ATOM 1779 C CA . PRO A 1 226 ? 4.034 -23.779 -11.585 1.00 85.50 226 PRO A CA 1
ATOM 1780 C C . PRO 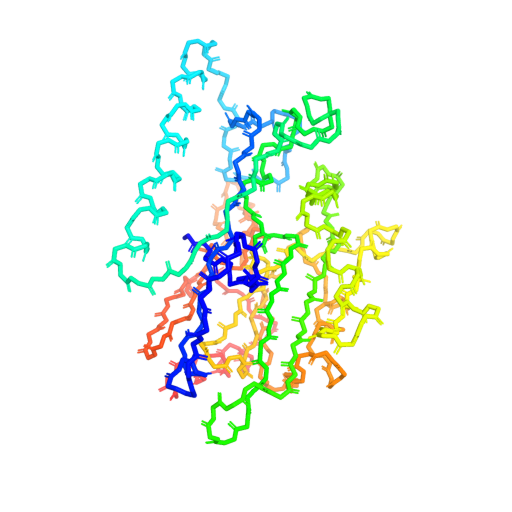A 1 226 ? 4.925 -23.117 -12.647 1.00 85.50 226 PRO A C 1
ATOM 1782 O O . PRO A 1 226 ? 4.442 -22.459 -13.571 1.00 85.50 226 PRO A O 1
ATOM 1785 N N . GLY A 1 227 ? 6.236 -23.274 -12.514 1.00 81.38 227 GLY A N 1
ATOM 1786 C CA . GLY A 1 227 ? 7.243 -22.817 -13.467 1.00 81.38 227 GLY A CA 1
ATOM 1787 C C . GLY A 1 227 ? 7.832 -23.962 -14.294 1.00 81.38 227 GLY A C 1
ATOM 1788 O O . GLY A 1 227 ? 7.383 -25.109 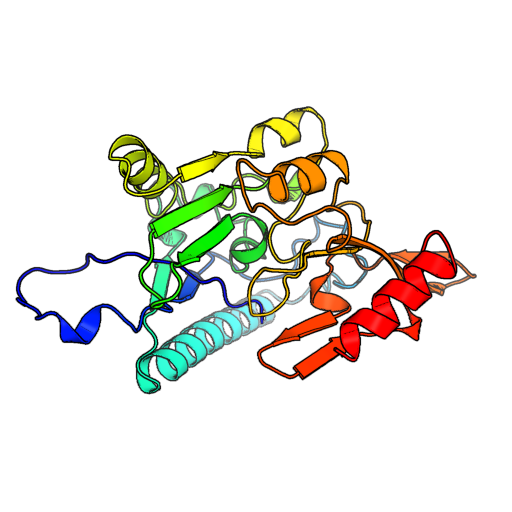-14.257 1.00 81.38 227 GLY A O 1
ATOM 1789 N N . LYS A 1 228 ? 8.859 -23.648 -15.091 1.00 78.50 228 LYS A N 1
ATOM 1790 C CA . LYS A 1 228 ? 9.553 -24.647 -15.921 1.00 78.50 228 LYS A CA 1
ATOM 1791 C C . LYS A 1 228 ? 10.425 -25.556 -15.051 1.00 78.50 228 LYS A C 1
ATOM 1793 O O . LYS A 1 228 ? 11.017 -25.098 -14.080 1.00 78.50 228 LYS A O 1
ATOM 1798 N N . ASN A 1 229 ? 10.548 -26.825 -15.443 1.00 80.50 229 ASN A N 1
ATOM 1799 C CA . ASN A 1 229 ? 11.411 -27.827 -14.799 1.00 80.50 229 ASN A CA 1
ATOM 1800 C C . ASN A 1 229 ? 11.131 -28.045 -13.298 1.00 80.50 229 ASN A C 1
ATOM 1802 O O . ASN A 1 229 ? 12.047 -28.349 -12.541 1.00 80.50 229 ASN A O 1
ATOM 1806 N N . GLY A 1 230 ? 9.878 -27.878 -12.863 1.00 76.56 230 GLY A N 1
ATOM 1807 C CA . GLY A 1 230 ? 9.489 -28.065 -11.460 1.00 76.56 230 GLY A CA 1
ATOM 1808 C C . GLY A 1 230 ? 9.869 -26.908 -10.531 1.00 76.56 230 GLY A C 1
ATOM 1809 O O . GLY A 1 230 ? 9.657 -27.015 -9.329 1.00 76.56 230 GLY A O 1
ATOM 1810 N N . HIS A 1 231 ? 10.405 -25.801 -11.059 1.00 80.88 231 HIS A N 1
ATOM 1811 C CA . HIS A 1 231 ? 10.569 -24.574 -10.282 1.00 80.88 231 HIS A CA 1
ATOM 1812 C C . HIS A 1 231 ? 9.224 -23.878 -10.075 1.00 80.88 231 HIS A C 1
ATOM 1814 O O . HIS A 1 231 ? 8.353 -23.947 -10.935 1.00 80.88 231 HIS A O 1
ATOM 1820 N N . GLU A 1 232 ? 9.073 -23.163 -8.966 1.00 85.31 232 GLU A N 1
ATOM 1821 C CA . GLU A 1 232 ? 7.900 -22.341 -8.675 1.00 85.31 232 GLU A CA 1
ATOM 1822 C C . GLU A 1 232 ? 8.179 -20.862 -8.966 1.00 85.31 232 GLU A C 1
ATOM 1824 O O . GLU A 1 232 ? 9.238 -20.333 -8.620 1.00 85.31 232 GLU A O 1
ATOM 1829 N N . ASN A 1 233 ? 7.208 -20.175 -9.566 1.00 87.19 233 ASN A N 1
ATOM 1830 C CA . ASN A 1 233 ? 7.229 -18.727 -9.748 1.00 87.19 233 ASN A CA 1
ATOM 1831 C C . ASN A 1 233 ? 6.426 -18.073 -8.622 1.00 87.19 233 ASN A C 1
ATOM 1833 O O . ASN A 1 233 ? 5.198 -18.006 -8.694 1.00 87.19 233 ASN A O 1
ATOM 1837 N N . VAL A 1 234 ? 7.119 -17.601 -7.584 1.00 89.19 234 VAL A N 1
ATOM 1838 C CA . VAL A 1 234 ? 6.494 -16.927 -6.435 1.00 89.19 234 VAL A CA 1
ATOM 1839 C C . VAL A 1 234 ? 5.715 -15.696 -6.898 1.00 89.19 234 VAL A C 1
ATOM 1841 O O . VAL A 1 234 ? 6.252 -14.835 -7.598 1.00 89.19 234 VAL A O 1
ATOM 1844 N N . ILE A 1 235 ? 4.458 -15.595 -6.472 1.00 89.12 235 ILE A N 1
ATOM 1845 C CA . ILE A 1 235 ? 3.620 -14.415 -6.677 1.00 89.12 235 ILE A CA 1
ATOM 1846 C C . ILE A 1 235 ? 4.020 -13.370 -5.634 1.00 89.12 235 ILE A C 1
ATOM 1848 O O . ILE A 1 235 ? 3.929 -13.587 -4.427 1.00 89.12 235 ILE A O 1
ATOM 1852 N N . TYR A 1 236 ? 4.529 -12.233 -6.109 1.00 85.62 236 TYR A N 1
ATOM 1853 C CA . TYR A 1 236 ? 5.229 -11.274 -5.256 1.00 85.62 236 TYR A CA 1
ATOM 1854 C C . TYR A 1 236 ? 4.294 -10.331 -4.481 1.00 85.62 236 TYR A C 1
ATOM 1856 O O . TYR A 1 236 ? 4.712 -9.795 -3.456 1.00 85.62 236 TYR A O 1
ATOM 1864 N N . HIS A 1 237 ? 3.043 -10.152 -4.920 1.00 89.12 237 HIS A N 1
ATOM 1865 C CA . HIS A 1 237 ? 2.040 -9.298 -4.272 1.00 89.12 237 HIS A CA 1
ATOM 1866 C C . HIS A 1 237 ? 0.740 -10.060 -3.998 1.00 89.12 237 HIS A C 1
ATOM 1868 O O . HIS A 1 237 ? 0.199 -10.738 -4.870 1.00 89.12 237 HIS A O 1
ATOM 1874 N N . THR A 1 238 ? 0.206 -9.898 -2.789 1.00 90.94 238 THR A N 1
ATOM 1875 C CA . THR A 1 238 ? -1.017 -10.563 -2.315 1.00 90.94 238 THR A CA 1
ATOM 1876 C C . THR A 1 238 ? -2.253 -10.186 -3.131 1.00 90.94 238 THR A C 1
ATOM 1878 O O . THR A 1 238 ? -3.124 -11.017 -3.369 1.00 90.94 238 THR A O 1
ATOM 1881 N N . ASN A 1 239 ? -2.333 -8.951 -3.624 1.00 91.00 239 ASN A N 1
ATOM 1882 C CA . ASN A 1 239 ? -3.471 -8.504 -4.431 1.00 91.00 239 ASN A CA 1
ATOM 1883 C C . ASN A 1 239 ? -3.563 -9.167 -5.824 1.00 91.00 239 ASN A C 1
ATOM 1885 O O . ASN A 1 239 ? -4.582 -9.018 -6.499 1.00 91.00 239 ASN A O 1
ATOM 1889 N N . VAL A 1 240 ? -2.519 -9.886 -6.256 1.00 90.44 240 VAL A N 1
ATOM 1890 C CA . VAL A 1 240 ? -2.523 -10.688 -7.488 1.00 90.44 240 VAL A CA 1
ATOM 1891 C C . VAL A 1 240 ? -3.226 -12.023 -7.256 1.00 90.44 240 VAL A C 1
ATOM 1893 O O . VAL A 1 240 ? -3.882 -12.526 -8.166 1.00 90.44 240 VAL A O 1
ATOM 1896 N N . ILE A 1 241 ? -3.114 -12.588 -6.047 1.00 92.81 241 ILE A N 1
ATOM 1897 C CA . ILE A 1 241 ? -3.715 -13.884 -5.721 1.00 92.81 241 ILE A CA 1
ATOM 1898 C C . ILE A 1 241 ? -5.148 -13.761 -5.206 1.00 92.81 241 ILE A C 1
ATOM 1900 O O . ILE A 1 241 ? -5.957 -14.660 -5.437 1.00 92.81 241 ILE A O 1
ATOM 1904 N N . GLY A 1 242 ? -5.497 -12.654 -4.550 1.00 91.81 242 GLY A N 1
ATOM 1905 C CA . GLY A 1 242 ? -6.874 -12.447 -4.134 1.00 91.81 242 GLY A CA 1
ATOM 1906 C C . GLY A 1 242 ? -7.178 -11.100 -3.508 1.00 91.81 242 GLY A C 1
ATOM 1907 O O . GLY A 1 242 ? -6.296 -10.269 -3.274 1.00 91.81 242 GLY A O 1
ATOM 1908 N N . TRP A 1 243 ? -8.472 -10.876 -3.293 1.00 91.88 243 TRP A N 1
ATOM 1909 C CA . TRP A 1 243 ? -9.019 -9.639 -2.756 1.00 91.88 243 TRP A CA 1
ATOM 1910 C C . TRP A 1 243 ? -10.369 -9.814 -2.077 1.00 91.88 243 TRP A C 1
ATOM 1912 O O . TRP A 1 243 ? -11.132 -10.727 -2.391 1.00 91.88 243 TRP A O 1
ATOM 1922 N N . CYS A 1 244 ? -10.665 -8.883 -1.169 1.00 88.88 244 CYS A N 1
ATOM 1923 C CA . CYS A 1 244 ? -11.918 -8.815 -0.432 1.00 88.88 244 CYS A CA 1
ATOM 1924 C C . CYS A 1 244 ? -12.616 -7.473 -0.689 1.00 88.88 244 CYS A C 1
ATOM 1926 O O . CYS A 1 244 ? -12.018 -6.404 -0.604 1.00 88.88 244 CYS A O 1
ATOM 1928 N N . GLY A 1 245 ? -13.903 -7.536 -1.003 1.00 86.44 245 GLY A N 1
ATOM 1929 C CA . GLY A 1 245 ? -14.825 -6.412 -1.092 1.00 86.44 245 GLY A CA 1
ATOM 1930 C C . GLY A 1 245 ? -15.994 -6.595 -0.125 1.00 86.44 245 GLY A C 1
ATOM 1931 O O . GLY A 1 245 ? -16.029 -7.517 0.690 1.00 86.44 245 GLY A O 1
ATOM 1932 N N . LYS A 1 246 ? -16.978 -5.696 -0.190 1.00 85.62 246 LYS A N 1
ATOM 1933 C CA . LYS A 1 246 ? -18.156 -5.779 0.680 1.00 85.62 246 LYS A CA 1
ATOM 1934 C C . LYS A 1 246 ? -19.037 -6.965 0.273 1.00 85.62 246 LYS A C 1
ATOM 1936 O O . LYS A 1 246 ? -19.730 -6.882 -0.736 1.00 85.62 246 LYS A O 1
ATOM 1941 N N . GLY A 1 247 ? -19.020 -8.034 1.069 1.00 86.06 247 GLY A N 1
ATOM 1942 C CA . GLY A 1 247 ? -19.837 -9.235 0.850 1.00 86.06 247 GLY A CA 1
ATOM 1943 C C . GLY A 1 247 ? -19.390 -10.108 -0.328 1.00 86.06 247 GLY A C 1
ATOM 1944 O O . GLY A 1 247 ? -20.155 -10.950 -0.784 1.00 86.06 247 GLY A O 1
ATOM 1945 N N . ILE A 1 248 ? -18.182 -9.889 -0.852 1.00 90.88 248 ILE A N 1
ATOM 1946 C CA . ILE A 1 248 ? -17.608 -10.688 -1.937 1.00 90.88 248 ILE A CA 1
ATOM 1947 C C . ILE A 1 248 ? -16.091 -10.739 -1.788 1.00 90.88 248 ILE A C 1
ATOM 1949 O O . ILE A 1 248 ? -15.469 -9.741 -1.434 1.00 90.88 248 ILE A O 1
ATOM 1953 N N . CYS A 1 249 ? -15.485 -11.879 -2.092 1.00 92.25 249 CYS A N 1
ATOM 1954 C CA . CYS A 1 249 ? -14.041 -12.017 -2.227 1.00 92.25 249 CYS A CA 1
ATOM 1955 C C . CYS A 1 249 ? -13.710 -12.945 -3.401 1.00 92.25 249 CYS A C 1
ATOM 1957 O O . CYS A 1 249 ? -14.574 -13.677 -3.889 1.00 92.25 249 CYS A O 1
ATOM 1959 N N . ALA A 1 250 ? -12.466 -12.904 -3.865 1.00 93.88 250 ALA A N 1
ATOM 1960 C CA . ALA A 1 250 ? -11.950 -13.845 -4.850 1.00 93.88 250 ALA A CA 1
ATOM 1961 C C . ALA A 1 250 ? -10.505 -14.199 -4.506 1.00 93.88 250 ALA A C 1
ATOM 1963 O O . ALA A 1 250 ? -9.709 -13.303 -4.233 1.00 93.88 250 ALA A O 1
ATOM 1964 N N . TRP A 1 251 ? -10.177 -15.491 -4.545 1.00 95.25 251 TRP A N 1
ATOM 1965 C CA . TRP A 1 251 ? -8.860 -16.017 -4.190 1.00 95.25 251 TRP A CA 1
ATOM 1966 C C . TRP A 1 251 ? -8.478 -17.189 -5.097 1.00 95.25 251 TRP A C 1
ATOM 1968 O O . TRP A 1 251 ? -9.287 -18.086 -5.334 1.00 95.25 251 TRP A O 1
ATOM 1978 N N . GLY A 1 252 ? -7.238 -17.203 -5.584 1.00 94.81 252 GLY A N 1
ATOM 1979 C CA . GLY A 1 252 ? -6.655 -18.317 -6.335 1.00 94.81 252 GLY A CA 1
ATOM 1980 C C . GLY A 1 252 ? -6.202 -19.451 -5.415 1.00 94.81 252 GLY A C 1
ATOM 1981 O O . GLY A 1 252 ? -5.005 -19.670 -5.260 1.00 94.81 252 GLY A O 1
ATOM 1982 N N . LEU A 1 253 ? -7.150 -20.155 -4.791 1.00 94.12 253 LEU A N 1
ATOM 1983 C CA . LEU A 1 253 ? -6.869 -21.131 -3.727 1.00 94.12 253 LEU A CA 1
ATOM 1984 C C . LEU A 1 253 ? -5.873 -22.229 -4.129 1.00 94.12 253 LEU A C 1
ATOM 1986 O O . LEU A 1 253 ? -5.063 -22.635 -3.302 1.00 94.12 253 LEU A O 1
ATOM 1990 N N . ASP A 1 254 ? -5.892 -22.656 -5.393 1.00 93.38 254 ASP A N 1
ATOM 1991 C CA . ASP A 1 254 ? -5.002 -23.699 -5.928 1.00 93.38 254 ASP A CA 1
ATOM 1992 C C . ASP A 1 254 ? -3.517 -23.302 -5.920 1.00 93.38 254 ASP A C 1
ATOM 1994 O O . ASP A 1 254 ? -2.639 -24.160 -5.995 1.00 93.38 254 ASP A O 1
ATOM 1998 N N . TYR A 1 255 ? -3.225 -22.003 -5.833 1.00 93.88 255 TYR A N 1
ATOM 1999 C CA . TYR A 1 255 ? -1.865 -21.464 -5.838 1.00 93.88 255 TYR A CA 1
ATOM 2000 C C . TYR A 1 255 ? -1.417 -20.985 -4.457 1.00 93.88 255 TYR A C 1
ATOM 2002 O O . TYR A 1 255 ? -0.348 -20.384 -4.347 1.00 93.88 255 TYR A O 1
ATOM 2010 N N . MET A 1 256 ? -2.227 -21.206 -3.418 1.00 95.62 256 MET A N 1
ATOM 2011 C CA . MET A 1 256 ? -1.925 -20.829 -2.041 1.00 95.62 256 MET A CA 1
ATOM 2012 C C . MET A 1 256 ? -1.400 -22.031 -1.255 1.00 95.62 256 MET A C 1
ATOM 2014 O O . MET A 1 256 ? -1.958 -23.125 -1.301 1.00 95.62 256 MET A O 1
ATOM 2018 N N . GLN A 1 257 ? -0.335 -21.805 -0.498 1.00 95.88 257 GLN A N 1
ATOM 2019 C CA . GLN A 1 257 ? 0.338 -22.791 0.337 1.00 95.88 257 GLN A CA 1
ATOM 2020 C C . GLN A 1 257 ? 0.388 -22.249 1.767 1.00 95.88 257 GLN A C 1
ATOM 2022 O O . GLN A 1 257 ? 0.918 -21.162 1.994 1.00 95.88 257 GLN A O 1
ATOM 2027 N N . PHE A 1 258 ? -0.174 -22.990 2.716 1.00 96.69 258 PHE A N 1
ATOM 2028 C CA . PHE A 1 258 ? -0.187 -22.639 4.139 1.00 96.69 258 PHE A CA 1
ATOM 2029 C C . PHE A 1 258 ? 0.851 -23.472 4.889 1.00 96.69 258 PHE A C 1
ATOM 2031 O O . PHE A 1 258 ? 1.229 -24.544 4.410 1.00 96.69 258 PHE A O 1
ATOM 2038 N N . ASP A 1 259 ? 1.300 -22.996 6.052 1.00 94.88 259 ASP A N 1
ATOM 2039 C CA . ASP A 1 259 ? 2.306 -23.721 6.836 1.00 94.88 259 ASP A CA 1
ATOM 2040 C C . ASP A 1 259 ? 1.697 -24.970 7.504 1.00 94.88 259 ASP A C 1
ATOM 2042 O O . ASP A 1 259 ? 2.415 -25.922 7.819 1.00 94.88 259 ASP A O 1
ATOM 2046 N N . SER A 1 260 ? 0.368 -24.999 7.672 1.00 96.62 260 SER A N 1
ATOM 2047 C CA . SER A 1 260 ? -0.385 -26.145 8.187 1.00 96.62 260 SER A CA 1
ATOM 2048 C C . SER A 1 260 ? -1.781 -26.286 7.562 1.00 96.62 260 SER A C 1
ATOM 2050 O O . SER A 1 260 ? -2.345 -25.341 6.998 1.00 96.62 260 SER A O 1
ATOM 2052 N N . GLU A 1 261 ? -2.372 -27.481 7.675 1.00 95.88 261 GLU A N 1
ATOM 2053 C CA . GLU A 1 261 ? -3.767 -27.693 7.265 1.00 95.88 261 GLU A CA 1
ATOM 2054 C C . GLU A 1 261 ? -4.739 -26.938 8.184 1.00 95.88 261 GLU A C 1
ATOM 2056 O O . GLU A 1 261 ? -5.783 -26.481 7.722 1.00 95.88 261 GLU A O 1
ATOM 2061 N N . GLU A 1 262 ? -4.394 -26.732 9.457 1.00 96.06 262 GLU A N 1
ATOM 2062 C CA . GLU A 1 262 ? -5.185 -25.928 10.388 1.00 96.06 262 GLU A CA 1
ATOM 2063 C C . GLU A 1 262 ? -5.302 -24.469 9.923 1.00 96.06 262 GLU A C 1
ATOM 2065 O O . GLU A 1 262 ? -6.401 -23.915 9.922 1.00 96.06 262 GLU A O 1
ATOM 2070 N N . GLU A 1 263 ? -4.202 -23.855 9.473 1.00 95.38 263 GLU A N 1
ATOM 2071 C CA . GLU A 1 263 ? -4.202 -22.485 8.939 1.00 95.38 263 GLU A CA 1
ATOM 2072 C C . GLU A 1 263 ? -5.021 -22.373 7.652 1.00 95.38 263 GLU A C 1
ATOM 2074 O O . GLU A 1 263 ? -5.807 -21.437 7.478 1.00 95.38 263 GLU A O 1
ATOM 2079 N N . LYS A 1 264 ? -4.885 -23.361 6.763 1.00 96.12 264 LYS A N 1
ATOM 2080 C CA . LYS A 1 264 ? -5.663 -23.441 5.524 1.00 96.12 264 LYS A CA 1
ATOM 2081 C C . LYS A 1 264 ? -7.160 -23.551 5.802 1.00 96.12 264 LYS A C 1
ATOM 2083 O O . LYS A 1 264 ? -7.961 -22.841 5.191 1.00 96.12 264 LYS A O 1
ATOM 2088 N N . LEU A 1 265 ? -7.548 -24.428 6.729 1.00 95.75 265 LEU A N 1
ATOM 2089 C CA . LEU A 1 265 ? -8.941 -24.583 7.138 1.00 95.75 265 LEU A CA 1
ATOM 2090 C C . LEU A 1 265 ? -9.462 -23.306 7.799 1.00 95.75 265 LEU A C 1
ATOM 2092 O O . LEU A 1 265 ? -10.555 -22.866 7.451 1.00 95.75 265 LEU A O 1
ATOM 2096 N N . ALA A 1 266 ? -8.685 -22.673 8.682 1.00 95.75 266 ALA A N 1
ATOM 2097 C CA . ALA A 1 266 ? -9.054 -21.403 9.304 1.00 95.75 266 ALA A CA 1
ATOM 2098 C C . ALA A 1 266 ? -9.314 -20.310 8.256 1.00 95.75 266 ALA A C 1
ATOM 2100 O O . ALA A 1 266 ? -10.329 -19.617 8.331 1.00 95.75 266 ALA A O 1
ATOM 2101 N N . PHE A 1 267 ? -8.455 -20.208 7.236 1.00 96.00 267 PHE A N 1
ATOM 2102 C CA . PHE A 1 267 ? -8.652 -19.287 6.119 1.00 96.00 267 PHE A CA 1
ATOM 2103 C C . PHE A 1 267 ? -9.957 -19.584 5.365 1.00 96.00 267 PHE A C 1
ATOM 2105 O O . PHE A 1 267 ? -10.766 -18.683 5.153 1.00 96.00 267 PHE A O 1
ATOM 2112 N N . TYR A 1 268 ? -10.223 -20.846 5.011 1.00 94.06 268 TYR A N 1
ATOM 2113 C CA . TYR A 1 268 ? -11.459 -21.221 4.310 1.00 94.06 268 TYR A CA 1
ATOM 2114 C C . TYR A 1 268 ? -12.725 -21.015 5.131 1.00 94.06 268 TYR A C 1
ATOM 2116 O O . TYR A 1 268 ? -13.752 -20.646 4.562 1.00 94.06 268 TYR A O 1
ATOM 2124 N N . HIS A 1 269 ? -12.676 -21.276 6.435 1.00 92.94 269 HIS A N 1
ATOM 2125 C CA . HIS A 1 269 ? -13.801 -21.027 7.328 1.00 92.94 269 HIS A CA 1
ATOM 2126 C C . HIS A 1 269 ? -14.104 -19.537 7.396 1.00 92.94 269 HIS A C 1
ATOM 2128 O O . HIS A 1 269 ? -15.235 -19.148 7.130 1.00 92.94 269 HIS A O 1
ATOM 2134 N N . HIS A 1 270 ? -13.078 -18.714 7.606 1.00 91.50 270 HIS A N 1
ATOM 2135 C CA . HIS A 1 270 ? -13.238 -17.270 7.649 1.00 91.50 270 HIS A CA 1
ATOM 2136 C C . HIS A 1 270 ? -13.827 -16.686 6.351 1.00 91.50 270 HIS A C 1
ATOM 2138 O O . HIS A 1 270 ? -14.659 -15.790 6.419 1.00 91.50 270 HIS A O 1
ATOM 2144 N N . LEU A 1 271 ? -13.455 -17.193 5.167 1.00 90.19 271 LEU A N 1
ATOM 2145 C CA . LEU A 1 271 ? -14.026 -16.704 3.901 1.00 90.19 271 LEU A CA 1
ATOM 2146 C C . LEU A 1 271 ? -15.530 -17.000 3.728 1.00 90.19 271 LEU A C 1
ATOM 2148 O O . LEU A 1 271 ? -16.148 -16.447 2.815 1.00 90.19 271 LEU A O 1
ATOM 2152 N N . ARG A 1 272 ? -16.105 -17.907 4.529 1.00 82.62 272 ARG A N 1
ATOM 2153 C CA . ARG A 1 272 ? -17.534 -18.264 4.487 1.00 82.62 272 ARG A CA 1
ATOM 2154 C C . ARG A 1 272 ? -18.392 -17.433 5.442 1.00 82.62 272 ARG A C 1
ATOM 2156 O O . ARG A 1 272 ? -19.611 -17.446 5.269 1.00 82.62 272 ARG A O 1
ATOM 2163 N N . ASP A 1 273 ? -17.765 -16.775 6.411 1.00 69.12 273 ASP A N 1
ATOM 2164 C CA . ASP A 1 273 ? -18.408 -15.954 7.441 1.00 69.12 273 ASP A CA 1
ATOM 2165 C C . ASP A 1 273 ? -18.626 -14.507 6.958 1.00 69.12 273 ASP A C 1
ATOM 2167 O O . ASP A 1 273 ? -19.692 -13.931 7.284 1.00 69.12 273 ASP A O 1
#

InterPro domains:
  IPR014541 Predicted amidinotransferase, FN0238 type [PTHR43224] (23-271)